Protein AF-A0A529WVM7-F1 (afdb_monomer_lite)

Radius of gyration: 19.73 Å; chains: 1; bounding box: 52×38×53 Å

pLDDT: mean 92.82, std 6.51, range [49.94, 98.19]

Foldseek 3Di:
DWEEEEEEALLDPQWFQDDPVRDIDGPDPVVVVVVVVVVVPYHYDYHHDLPDDDQTQEYEHDYQWQAAQVSSLVSQVVHPYYPCSVVNHNFCVPPPPQFDALPDPDQAKKKKAFSIPLQLVSLVSQQVSCVVVVHHRSCPPRDGDPDMDIDGGSVRDDPVSRVDPRMTIGDDDFDADPQDTKDWDWDDDVPDIDIDIDGDNDGDDPNDD

Structure (mmCIF, N/CA/C/O backbone):
data_AF-A0A529WVM7-F1
#
_entry.id   AF-A0A529WVM7-F1
#
loop_
_atom_site.group_PDB
_atom_site.id
_atom_site.type_symbol
_atom_site.label_atom_id
_atom_site.label_alt_id
_atom_site.label_comp_id
_atom_site.label_asym_id
_atom_site.label_entity_id
_atom_site.label_seq_id
_atom_site.pdbx_PDB_ins_code
_atom_site.Cartn_x
_atom_site.Cartn_y
_atom_site.Cartn_z
_atom_site.occupancy
_atom_site.B_iso_or_equiv
_atom_site.auth_seq_id
_atom_site.auth_comp_id
_atom_site.auth_asym_id
_atom_site.auth_atom_id
_atom_site.pdbx_PDB_model_num
ATOM 1 N N . MET A 1 1 ? -23.915 -15.107 15.220 1.00 90.94 1 MET A N 1
ATOM 2 C CA . MET A 1 1 ? -23.617 -13.795 14.607 1.00 90.94 1 MET A CA 1
ATOM 3 C C . MET A 1 1 ? -22.312 -13.293 15.177 1.00 90.94 1 MET A C 1
ATOM 5 O O . MET A 1 1 ? -22.132 -13.418 16.378 1.00 90.94 1 MET A O 1
ATOM 9 N N . ALA A 1 2 ? -21.409 -12.801 14.332 1.00 94.88 2 ALA A N 1
ATOM 10 C CA . ALA A 1 2 ? -20.078 -12.363 14.762 1.00 94.88 2 ALA A CA 1
ATOM 11 C C . ALA A 1 2 ? -20.006 -10.837 14.899 1.00 94.88 2 ALA A C 1
ATOM 13 O O . ALA A 1 2 ? -20.643 -10.117 14.123 1.00 94.88 2 ALA A O 1
ATOM 14 N N . ARG A 1 3 ? -19.200 -10.372 15.852 1.00 98.00 3 ARG A N 1
ATOM 15 C CA . ARG A 1 3 ? -18.783 -8.981 16.038 1.00 98.00 3 ARG A CA 1
ATOM 16 C C . ARG A 1 3 ? -17.454 -8.766 15.330 1.00 98.00 3 ARG A C 1
ATOM 18 O O . ARG A 1 3 ? -16.473 -9.438 15.643 1.00 98.00 3 ARG A O 1
ATOM 25 N N . ILE A 1 4 ? -17.428 -7.835 14.385 1.00 97.94 4 ILE A N 1
ATOM 26 C CA . ILE A 1 4 ? -16.284 -7.576 13.514 1.00 97.94 4 ILE A CA 1
ATOM 27 C C . ILE A 1 4 ? -15.740 -6.176 13.802 1.00 97.94 4 ILE A C 1
ATOM 29 O O . ILE A 1 4 ? -16.459 -5.184 13.666 1.00 97.94 4 ILE A O 1
ATOM 33 N N . ALA A 1 5 ? -14.466 -6.082 14.171 1.00 98.19 5 ALA A N 1
ATOM 34 C CA . ALA A 1 5 ? -13.736 -4.822 14.267 1.00 98.19 5 ALA A CA 1
ATOM 35 C C . ALA A 1 5 ? -12.901 -4.602 12.999 1.00 98.19 5 ALA A C 1
ATOM 37 O O . ALA A 1 5 ? -12.184 -5.494 12.562 1.00 98.19 5 ALA A O 1
ATOM 38 N N . VAL A 1 6 ? -12.965 -3.413 12.406 1.00 97.88 6 VAL A N 1
ATOM 39 C CA . VAL A 1 6 ? -12.124 -3.027 11.263 1.00 97.88 6 VAL A CA 1
ATOM 40 C C . VAL A 1 6 ? -11.172 -1.949 11.741 1.00 97.88 6 VAL A C 1
ATOM 42 O O . VAL A 1 6 ? -11.607 -0.843 12.052 1.00 97.88 6 VAL A O 1
ATOM 45 N N . ILE A 1 7 ? -9.895 -2.294 11.841 1.00 98.19 7 ILE A N 1
ATOM 46 C CA . ILE A 1 7 ? -8.855 -1.438 12.405 1.00 98.19 7 ILE A CA 1
ATOM 47 C C . ILE A 1 7 ? -8.273 -0.593 11.277 1.00 98.19 7 ILE A C 1
ATOM 49 O O . ILE A 1 7 ? -7.753 -1.150 10.312 1.00 98.19 7 ILE A O 1
ATOM 53 N N . THR A 1 8 ? -8.335 0.729 11.404 1.00 97.69 8 THR A N 1
ATOM 54 C CA . THR A 1 8 ? -7.803 1.685 10.420 1.00 97.69 8 THR A CA 1
ATOM 55 C C . THR A 1 8 ? -6.833 2.641 11.098 1.00 97.69 8 THR A C 1
ATOM 57 O O . THR A 1 8 ? -6.919 2.840 12.314 1.00 97.69 8 THR A O 1
ATOM 60 N N . HIS A 1 9 ? -5.957 3.306 10.336 1.00 97.19 9 HIS A N 1
ATOM 61 C CA . HIS A 1 9 ? -5.176 4.402 10.906 1.00 97.19 9 HIS A CA 1
ATOM 62 C C . HIS A 1 9 ? -6.117 5.465 11.494 1.00 97.19 9 HIS A C 1
ATOM 64 O O . HIS A 1 9 ? -7.200 5.706 10.956 1.00 97.19 9 HIS A O 1
ATOM 70 N N . GLU A 1 10 ? -5.712 6.151 12.564 1.00 96.56 10 GLU A N 1
ATOM 71 C CA . GLU A 1 10 ? -6.508 7.247 13.151 1.00 96.56 10 GLU A CA 1
ATOM 72 C C . GLU A 1 10 ? -6.778 8.390 12.154 1.00 96.56 10 GLU A C 1
ATOM 74 O O . GLU A 1 10 ? -7.756 9.125 12.269 1.00 96.56 10 GLU A O 1
ATOM 79 N N . PHE A 1 11 ? -5.921 8.500 11.138 1.00 95.81 11 PHE A N 1
ATOM 80 C CA . PHE A 1 11 ? -6.016 9.478 10.055 1.00 95.81 11 PHE A CA 1
ATOM 81 C C . PHE A 1 11 ? -6.469 8.876 8.727 1.00 95.81 11 PHE A C 1
ATOM 83 O O . PHE A 1 11 ? -6.487 9.592 7.722 1.00 95.81 11 PHE A O 1
ATOM 90 N N . ASP A 1 12 ? -6.844 7.598 8.693 1.00 92.44 12 ASP A N 1
ATOM 91 C CA . ASP A 1 12 ? -7.484 7.013 7.520 1.00 92.44 12 ASP A CA 1
ATOM 92 C C . ASP A 1 12 ? -8.905 7.547 7.356 1.00 92.44 12 ASP A C 1
ATOM 94 O O . ASP A 1 12 ? -9.569 7.978 8.296 1.00 92.44 12 ASP A O 1
ATOM 98 N N . VAL A 1 13 ? -9.386 7.519 6.115 1.00 91.00 13 VAL A N 1
ATOM 99 C CA . VAL A 1 13 ? -10.790 7.811 5.808 1.00 91.00 13 VAL A CA 1
ATOM 100 C C . VAL A 1 13 ? -11.339 6.604 5.072 1.00 91.00 13 VAL A C 1
ATOM 102 O O . VAL A 1 13 ? -11.388 6.587 3.843 1.00 91.00 13 VAL A O 1
ATOM 105 N N . PHE A 1 14 ? -11.703 5.584 5.850 1.00 93.06 14 PHE A N 1
ATOM 106 C CA . PHE A 1 14 ? -12.263 4.337 5.335 1.00 93.06 14 PHE A CA 1
ATOM 107 C C . PHE A 1 14 ? -13.619 4.554 4.662 1.00 93.06 14 PHE A C 1
ATOM 109 O O . PHE A 1 14 ? -13.904 3.985 3.617 1.00 93.06 14 PHE A O 1
ATOM 116 N N . GLU A 1 15 ? -14.447 5.424 5.228 1.00 92.38 15 GLU A N 1
ATOM 117 C CA . GLU A 1 15 ? -15.758 5.764 4.688 1.00 92.38 15 GLU A CA 1
ATOM 118 C C . GLU A 1 15 ? -16.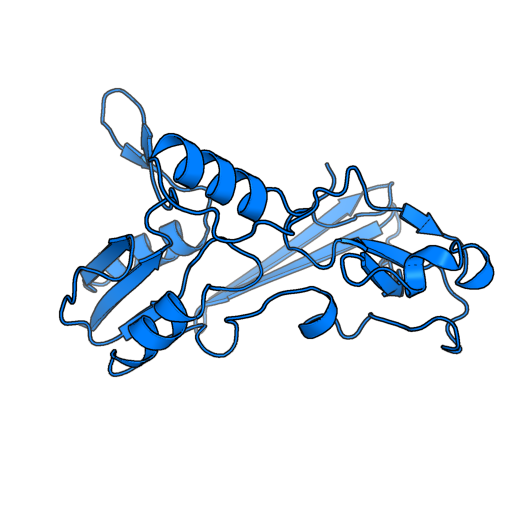025 7.258 4.821 1.00 92.38 15 GLU A C 1
ATOM 120 O O . GLU A 1 15 ? -15.478 7.941 5.692 1.00 92.38 15 GLU A O 1
ATOM 125 N N . ARG A 1 16 ? -16.883 7.774 3.949 1.00 88.69 16 ARG A N 1
ATOM 126 C CA . ARG A 1 16 ? -17.376 9.147 3.993 1.00 88.69 16 ARG A CA 1
ATOM 127 C C . ARG A 1 16 ? -18.896 9.129 4.008 1.00 88.69 16 ARG A C 1
ATOM 129 O O . ARG A 1 16 ? -19.530 8.119 3.728 1.00 88.69 16 ARG A O 1
ATOM 136 N N . ARG A 1 17 ? -19.486 10.261 4.383 1.00 85.56 17 ARG A N 1
ATOM 137 C CA . ARG A 1 17 ? -20.917 10.514 4.210 1.00 85.56 17 ARG A CA 1
ATOM 138 C C . ARG A 1 17 ? -21.073 11.558 3.117 1.00 85.56 17 ARG A C 1
ATOM 140 O O . ARG A 1 17 ? -20.450 12.616 3.204 1.00 85.56 17 ARG A O 1
ATOM 147 N N . ARG A 1 18 ? -21.879 11.267 2.096 1.00 77.38 18 ARG A N 1
ATOM 148 C CA . ARG A 1 18 ? -22.113 12.166 0.959 1.00 77.38 18 ARG A CA 1
ATOM 149 C C . ARG A 1 18 ? -23.595 12.433 0.718 1.00 77.38 18 ARG A C 1
ATOM 151 O O . ARG A 1 18 ? -24.461 11.600 0.992 1.00 77.38 18 ARG A O 1
ATOM 158 N N . GLY A 1 19 ? -23.853 13.600 0.131 1.00 75.75 19 GLY A N 1
ATOM 159 C CA . GLY A 1 19 ? -25.175 14.038 -0.308 1.00 75.75 19 GLY A CA 1
ATOM 160 C C . GLY A 1 19 ? -26.103 14.481 0.832 1.00 75.75 19 GLY A C 1
ATOM 161 O O . GLY A 1 19 ? -25.766 14.331 2.007 1.00 75.75 19 GLY A O 1
ATOM 162 N N . PRO A 1 20 ? -27.294 15.005 0.490 1.00 74.56 20 PRO A N 1
ATOM 163 C CA . PRO A 1 20 ? -28.256 15.532 1.463 1.00 74.56 20 PRO A CA 1
ATOM 164 C C . PRO A 1 20 ? -28.785 14.461 2.430 1.00 74.56 20 PRO A C 1
ATOM 166 O O . PRO A 1 20 ? -29.174 14.778 3.546 1.00 74.56 20 PRO A O 1
ATOM 169 N N . LEU A 1 21 ? -28.747 13.186 2.028 1.00 84.56 21 LEU A N 1
ATOM 170 C CA . LEU A 1 21 ? -29.142 12.044 2.860 1.00 84.56 21 LEU A CA 1
ATOM 171 C C . LEU A 1 21 ? -27.983 11.442 3.673 1.00 84.56 21 LEU A C 1
ATOM 173 O O . LEU A 1 21 ? -28.177 10.418 4.322 1.00 84.56 21 LEU A O 1
ATOM 177 N N . LEU A 1 22 ? -26.777 12.026 3.611 1.00 81.75 22 LEU A N 1
ATOM 178 C CA . LEU A 1 22 ? -25.583 11.556 4.327 1.00 81.75 22 LEU A CA 1
ATOM 179 C C . LEU A 1 22 ? -25.309 10.051 4.140 1.00 81.75 22 LEU A C 1
ATOM 181 O O . LEU A 1 22 ? -24.891 9.361 5.077 1.00 81.75 22 LEU A O 1
ATOM 185 N N . ARG A 1 23 ? -25.536 9.537 2.923 1.00 84.56 23 ARG A N 1
ATOM 186 C CA . ARG A 1 23 ? -25.300 8.124 2.601 1.00 84.56 23 ARG A CA 1
ATOM 187 C C . ARG A 1 23 ? -23.819 7.808 2.770 1.00 84.56 23 ARG A C 1
ATOM 189 O O . ARG A 1 23 ? -22.970 8.599 2.358 1.00 84.56 23 ARG A O 1
ATOM 196 N N . ARG A 1 24 ? -23.528 6.664 3.392 1.00 87.38 24 ARG A N 1
ATOM 197 C CA . ARG A 1 24 ? -22.157 6.178 3.565 1.00 87.38 24 ARG A CA 1
ATOM 198 C C . ARG A 1 24 ? -21.641 5.647 2.235 1.00 87.38 24 ARG A C 1
ATOM 200 O O . ARG A 1 24 ? -22.336 4.873 1.584 1.00 87.38 24 ARG A O 1
ATOM 207 N N . ASP A 1 25 ? -20.445 6.072 1.859 1.00 89.25 25 ASP A N 1
ATOM 208 C CA . ASP A 1 25 ? -19.720 5.574 0.700 1.00 89.25 25 ASP A CA 1
ATOM 209 C C . ASP A 1 25 ? -18.248 5.336 1.043 1.00 89.25 25 ASP A C 1
ATOM 211 O O . ASP A 1 25 ? -17.692 5.895 1.993 1.00 89.25 25 ASP A O 1
ATOM 215 N N . SER A 1 26 ? -17.608 4.473 0.268 1.00 91.88 26 SER A N 1
ATOM 216 C CA . SER A 1 26 ? -16.208 4.125 0.445 1.00 91.88 26 SER A CA 1
ATOM 217 C C . SER A 1 26 ? -15.615 3.686 -0.891 1.00 91.88 26 SER A C 1
ATOM 219 O O . SER A 1 26 ? -16.294 3.000 -1.651 1.00 91.88 26 SER A O 1
ATOM 221 N N . PRO A 1 27 ? -14.359 4.055 -1.198 1.00 87.31 27 PRO A N 1
ATOM 222 C CA . PRO A 1 27 ? -13.664 3.527 -2.366 1.00 87.31 27 PRO A CA 1
ATOM 223 C C . PRO A 1 27 ? -13.119 2.108 -2.133 1.00 87.31 27 PRO A C 1
ATOM 225 O O . PRO A 1 27 ? -12.607 1.493 -3.067 1.00 87.31 27 PRO A O 1
ATOM 228 N N . TYR A 1 28 ? -13.163 1.596 -0.898 1.00 90.19 28 TYR A N 1
ATOM 229 C CA . TYR A 1 28 ? -12.639 0.277 -0.573 1.00 90.19 28 TYR A CA 1
ATOM 230 C C . TYR A 1 28 ? -13.722 -0.765 -0.794 1.00 90.19 28 TYR A C 1
ATOM 232 O O . TYR A 1 28 ? -14.757 -0.749 -0.141 1.00 90.19 28 TYR A O 1
ATOM 240 N N . MET A 1 29 ? -13.424 -1.754 -1.627 1.00 88.94 29 MET A N 1
ATOM 241 C CA . MET A 1 29 ? -14.267 -2.936 -1.812 1.00 88.94 29 MET A CA 1
ATOM 242 C C . MET A 1 29 ? -14.615 -3.648 -0.493 1.00 88.94 29 MET A C 1
ATOM 244 O O . MET A 1 29 ? -15.677 -4.254 -0.371 1.00 88.94 29 MET A O 1
ATOM 248 N N . LEU A 1 30 ? -13.742 -3.544 0.519 1.00 91.81 30 LEU A N 1
ATOM 249 C CA . LEU A 1 30 ? -14.021 -4.041 1.865 1.00 91.81 30 LEU A CA 1
ATOM 250 C C . LEU A 1 30 ? -15.320 -3.449 2.437 1.00 91.81 30 LEU A C 1
ATOM 252 O O . LEU A 1 30 ? -16.046 -4.160 3.118 1.00 91.81 30 LEU A O 1
ATOM 256 N N . PHE A 1 31 ? -15.650 -2.189 2.149 1.00 94.12 31 PHE A N 1
ATOM 257 C CA . PHE A 1 31 ? -16.895 -1.571 2.605 1.00 94.12 31 PHE A CA 1
ATOM 258 C C . PHE A 1 31 ? -18.131 -2.316 2.096 1.00 94.12 31 PHE A C 1
ATOM 260 O O . PHE A 1 31 ? -18.984 -2.678 2.902 1.00 94.12 31 PHE A O 1
ATOM 267 N N . ASP A 1 32 ? -18.199 -2.621 0.798 1.00 90.19 32 ASP A N 1
ATOM 268 C CA . ASP A 1 32 ? -19.341 -3.337 0.216 1.00 90.19 32 ASP A CA 1
ATOM 269 C C . ASP A 1 32 ? -19.480 -4.753 0.798 1.00 90.19 32 ASP A C 1
ATOM 271 O O . ASP A 1 32 ? -20.590 -5.211 1.081 1.00 90.19 32 ASP A O 1
ATOM 275 N N . LEU A 1 33 ? -18.350 -5.426 1.053 1.00 90.19 33 LEU A N 1
ATOM 276 C CA . LEU A 1 33 ? -18.329 -6.720 1.742 1.00 90.19 33 LEU A CA 1
ATOM 277 C C . LEU A 1 33 ? -18.857 -6.604 3.180 1.00 90.19 33 LEU A C 1
ATOM 279 O O . LEU A 1 33 ? -19.648 -7.439 3.615 1.00 90.19 33 LEU A O 1
ATOM 283 N N . LEU A 1 34 ? -18.461 -5.566 3.920 1.00 93.19 34 LEU A N 1
ATOM 284 C CA . LEU A 1 34 ? -18.938 -5.333 5.285 1.00 93.19 34 LEU A CA 1
ATOM 285 C C . LEU A 1 34 ? -20.433 -4.995 5.324 1.00 93.19 34 LEU A C 1
ATOM 287 O O . LEU A 1 34 ? -21.121 -5.445 6.238 1.00 93.19 34 LEU A O 1
ATOM 291 N N . GLU A 1 35 ? -20.953 -4.240 4.353 1.00 92.75 35 GLU A N 1
ATOM 292 C CA . GLU A 1 35 ? -22.394 -3.973 4.234 1.00 92.75 35 GLU A CA 1
ATOM 293 C C . GLU A 1 35 ? -23.183 -5.261 3.969 1.00 92.75 35 GLU A C 1
ATOM 295 O O . GLU A 1 35 ? -24.250 -5.471 4.549 1.00 92.75 35 GLU A O 1
ATOM 300 N N . GLU A 1 36 ? -22.642 -6.174 3.163 1.00 91.19 36 GLU A N 1
ATOM 301 C CA . GLU A 1 36 ? -23.242 -7.493 2.966 1.00 91.19 36 GLU A CA 1
ATOM 302 C C . GLU A 1 36 ? -23.192 -8.361 4.234 1.00 91.19 36 GLU A C 1
ATOM 304 O O . GLU A 1 36 ? -24.186 -8.994 4.591 1.00 91.19 36 GLU A O 1
ATOM 309 N N . LEU A 1 37 ? -22.085 -8.346 4.980 1.00 91.94 37 LEU A N 1
ATOM 310 C CA . LEU A 1 37 ? -22.001 -9.041 6.270 1.00 91.94 37 LEU A CA 1
ATOM 311 C C . LEU A 1 37 ? -23.004 -8.472 7.288 1.00 91.94 37 LEU A C 1
ATOM 313 O O . LEU A 1 37 ? -23.654 -9.239 8.001 1.00 91.94 37 LEU A O 1
ATOM 317 N N . LYS A 1 38 ? -23.204 -7.149 7.316 1.00 94.75 38 LYS A N 1
ATOM 318 C CA . LYS A 1 38 ? -24.255 -6.520 8.133 1.00 94.75 38 LYS A CA 1
ATOM 319 C C . LYS A 1 38 ? -25.648 -6.997 7.733 1.00 94.75 38 LYS A C 1
ATOM 321 O O . LYS A 1 38 ? -26.432 -7.356 8.608 1.00 94.75 38 LYS A O 1
ATOM 326 N N . ARG A 1 39 ? -25.952 -7.063 6.428 1.00 94.31 39 ARG A N 1
ATOM 327 C CA . ARG A 1 39 ? -27.233 -7.594 5.919 1.00 94.31 39 ARG A CA 1
ATOM 328 C C . ARG A 1 39 ? -27.492 -9.039 6.349 1.00 94.31 39 ARG A C 1
ATOM 330 O O . ARG A 1 39 ? -28.642 -9.412 6.549 1.00 94.31 39 ARG A O 1
ATOM 337 N N . ARG A 1 40 ? -26.434 -9.827 6.552 1.00 93.12 40 ARG A N 1
ATOM 338 C CA . ARG A 1 40 ? -26.500 -11.207 7.062 1.00 93.12 40 ARG A CA 1
ATOM 339 C C . ARG A 1 40 ? -26.575 -11.315 8.590 1.00 93.12 40 ARG A C 1
ATOM 341 O O . ARG A 1 40 ? -26.604 -12.426 9.107 1.00 93.12 40 ARG A O 1
ATOM 348 N N . GLY A 1 41 ? -26.623 -10.194 9.313 1.00 96.25 41 GLY A N 1
ATOM 349 C CA . GLY A 1 41 ? -26.808 -10.146 10.768 1.00 96.25 41 GLY A CA 1
ATOM 350 C C . GLY A 1 41 ? -25.521 -10.030 11.592 1.00 96.25 41 GLY A C 1
ATOM 351 O O . GLY A 1 41 ? -25.584 -10.072 12.821 1.00 96.25 41 GLY A O 1
ATOM 352 N N . HIS A 1 42 ? -24.355 -9.871 10.959 1.00 96.50 42 HIS A N 1
ATOM 353 C CA . HIS A 1 42 ? -23.109 -9.577 11.673 1.00 96.50 42 HIS A CA 1
ATOM 354 C C . HIS A 1 42 ? -23.068 -8.107 12.113 1.00 96.50 42 HIS A C 1
ATOM 356 O O . HIS A 1 42 ? -23.608 -7.229 11.441 1.00 96.50 42 HIS A O 1
ATOM 362 N N . SER A 1 43 ? -22.388 -7.810 13.220 1.00 97.44 43 SER A N 1
ATOM 363 C CA . SER A 1 43 ? -22.128 -6.424 13.619 1.00 97.44 43 SER A CA 1
ATOM 364 C C . SER A 1 43 ? -20.724 -6.013 13.190 1.00 97.44 43 SER A C 1
ATOM 366 O O . SER A 1 43 ? -19.776 -6.785 13.296 1.00 97.44 43 SER A O 1
ATOM 368 N N . VAL A 1 44 ? -20.586 -4.791 12.677 1.00 96.62 44 VAL A N 1
ATOM 369 C CA . VAL A 1 44 ? -19.308 -4.251 12.197 1.00 96.62 44 VAL A CA 1
ATOM 370 C C . VAL A 1 44 ? -19.059 -2.907 12.860 1.00 96.62 44 VAL A C 1
ATOM 372 O O . VAL A 1 44 ? -19.918 -2.021 12.817 1.00 96.62 44 VAL A O 1
ATOM 375 N N . ARG A 1 45 ? -17.860 -2.732 13.413 1.00 96.38 45 ARG A N 1
ATOM 376 C CA . ARG A 1 45 ? -17.386 -1.477 13.990 1.00 96.38 45 ARG A CA 1
ATOM 377 C C . ARG A 1 45 ? -16.073 -1.064 13.340 1.00 96.38 45 ARG A C 1
ATOM 379 O O . ARG A 1 45 ? -15.103 -1.812 13.382 1.00 96.38 45 ARG A O 1
ATOM 386 N N . ILE A 1 46 ? -16.038 0.144 12.784 1.00 96.62 46 ILE A N 1
ATOM 387 C CA . ILE A 1 46 ? -14.785 0.769 12.352 1.00 96.62 46 ILE A CA 1
ATOM 388 C C . ILE A 1 46 ? -14.083 1.329 13.591 1.00 96.62 46 ILE A C 1
ATOM 390 O O . ILE A 1 46 ? -14.705 2.023 14.401 1.00 96.62 46 ILE A O 1
ATOM 394 N N . VAL A 1 47 ? -12.809 0.995 13.751 1.00 97.38 47 VAL A N 1
ATOM 395 C CA . VAL A 1 47 ? -11.959 1.378 14.876 1.00 97.38 47 VAL A CA 1
ATOM 396 C C . VAL A 1 47 ? -10.786 2.177 14.321 1.00 97.38 47 VAL A C 1
ATOM 398 O O . VAL A 1 47 ? -9.837 1.612 13.786 1.00 97.38 47 VAL A O 1
ATOM 401 N N . ALA A 1 48 ? -10.888 3.502 14.413 1.00 96.38 48 ALA A N 1
ATOM 402 C CA . ALA A 1 48 ? -9.825 4.407 13.999 1.00 96.38 48 ALA A CA 1
ATOM 403 C C . ALA A 1 48 ? -8.800 4.560 15.130 1.00 96.38 48 ALA A C 1
ATOM 405 O O . ALA A 1 48 ? -9.158 4.964 16.240 1.00 96.38 48 ALA A O 1
ATOM 406 N N . GLY A 1 49 ? -7.533 4.254 14.848 1.00 96.81 49 GLY A N 1
ATOM 407 C CA . GLY A 1 49 ? -6.478 4.250 15.861 1.00 96.81 49 GLY A CA 1
ATOM 408 C C . GLY A 1 49 ? -6.521 3.016 16.769 1.00 96.81 49 GLY A C 1
ATOM 409 O O . GLY A 1 49 ? -7.215 2.037 16.499 1.00 96.81 49 GLY A O 1
ATOM 410 N N . THR A 1 50 ? -5.774 3.075 17.870 1.00 97.00 50 THR A N 1
ATOM 411 C CA . THR A 1 50 ? -5.560 1.943 18.798 1.00 97.00 50 THR A CA 1
ATOM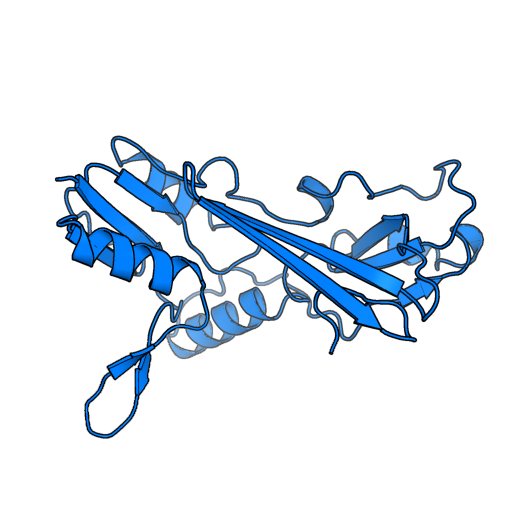 412 C C . THR A 1 50 ? -6.060 2.216 20.224 1.00 97.00 50 THR A C 1
ATOM 414 O O . THR A 1 50 ? -5.848 1.416 21.136 1.00 97.00 50 THR A O 1
ATOM 417 N N . SER A 1 51 ? -6.723 3.357 20.444 1.00 95.75 51 SER A N 1
ATOM 418 C CA . SER A 1 51 ? -7.164 3.802 21.774 1.00 95.75 51 SER A CA 1
ATOM 419 C C . SER A 1 51 ? -8.420 3.078 22.262 1.00 95.75 51 SER A C 1
ATOM 421 O O . SER A 1 51 ? -8.500 2.680 23.424 1.00 95.75 51 SER A O 1
ATOM 423 N N . ALA A 1 52 ? -9.405 2.885 21.385 1.00 94.81 52 ALA A N 1
ATOM 424 C CA . ALA A 1 52 ? -10.599 2.110 21.701 1.00 94.81 52 ALA A CA 1
ATOM 425 C C . ALA A 1 52 ? -10.254 0.617 21.780 1.00 94.81 52 ALA A C 1
ATOM 427 O O . ALA A 1 52 ? -9.377 0.158 21.067 1.00 94.81 52 ALA A O 1
ATOM 428 N N . ARG A 1 53 ? -10.954 -0.168 22.604 1.00 91.12 53 ARG A N 1
ATOM 429 C CA . ARG A 1 53 ? -10.800 -1.637 22.675 1.00 91.12 53 ARG A CA 1
ATOM 430 C C . ARG A 1 53 ? -12.170 -2.314 22.706 1.00 91.12 53 ARG A C 1
ATOM 432 O O . ARG A 1 53 ? -12.584 -2.800 23.755 1.00 91.12 53 ARG A O 1
ATOM 439 N N . PRO A 1 54 ? -12.947 -2.253 21.611 1.00 95.06 54 PRO A N 1
ATOM 440 C CA . PRO A 1 54 ? -14.234 -2.928 21.577 1.00 95.06 54 PRO A CA 1
ATOM 441 C C . PRO A 1 54 ? -14.026 -4.440 21.616 1.00 95.06 54 PRO A C 1
ATOM 443 O O . PRO A 1 54 ? -13.139 -4.957 20.938 1.00 95.06 54 PRO A O 1
ATOM 446 N N . GLU A 1 55 ? -14.888 -5.150 22.337 1.00 95.56 55 GLU A N 1
ATOM 447 C CA . GLU A 1 55 ? -14.968 -6.596 22.182 1.00 95.56 55 GLU A CA 1
ATOM 448 C C . GLU A 1 55 ? -15.426 -6.939 20.759 1.00 95.56 55 GLU A C 1
ATOM 450 O O . GLU A 1 55 ? -16.467 -6.466 20.289 1.00 95.56 55 GLU A O 1
ATOM 455 N N . ALA A 1 56 ? -14.648 -7.773 20.077 1.00 97.69 56 ALA A N 1
ATOM 456 C CA . ALA A 1 56 ? -14.986 -8.325 18.778 1.00 97.69 56 ALA A CA 1
ATOM 457 C C . ALA A 1 56 ? -14.491 -9.768 18.696 1.00 97.69 56 ALA A C 1
ATOM 459 O O . ALA A 1 56 ? -13.465 -10.112 19.282 1.00 97.69 56 ALA A O 1
ATOM 460 N N . ASP A 1 57 ? -15.219 -10.595 17.956 1.00 97.69 57 ASP A N 1
ATOM 461 C CA . ASP A 1 57 ? -14.860 -11.998 17.746 1.00 97.69 57 ASP A CA 1
ATOM 462 C C . ASP A 1 57 ? -13.802 -12.109 16.634 1.00 97.69 57 ASP A C 1
ATOM 464 O O . ASP A 1 57 ? -12.968 -13.010 16.642 1.00 97.69 57 ASP A O 1
ATOM 468 N N . ILE A 1 58 ? -13.832 -11.162 15.686 1.00 96.69 58 ILE A N 1
ATOM 469 C CA . ILE A 1 58 ? -12.918 -11.060 14.547 1.00 96.69 58 ILE A CA 1
ATOM 470 C C . ILE A 1 58 ? -12.482 -9.602 14.383 1.00 96.69 58 ILE A C 1
ATOM 472 O O . ILE A 1 58 ? -13.314 -8.695 14.363 1.00 96.69 58 ILE A O 1
ATOM 476 N N . ALA A 1 59 ? -11.188 -9.377 14.191 1.00 97.81 59 ALA A N 1
ATOM 477 C CA . ALA A 1 59 ? -10.644 -8.128 13.683 1.00 97.81 59 ALA A CA 1
ATOM 478 C C . ALA A 1 59 ? -10.217 -8.258 12.215 1.00 97.81 59 ALA A C 1
ATOM 480 O O . ALA A 1 59 ? -9.880 -9.338 11.730 1.00 97.81 59 ALA A O 1
ATOM 481 N N . ILE A 1 60 ? -10.209 -7.136 11.506 1.00 97.38 60 ILE A N 1
ATOM 482 C CA . ILE A 1 60 ? -9.627 -6.985 10.175 1.00 97.38 60 ILE A CA 1
ATOM 483 C C . ILE A 1 60 ? -8.629 -5.835 10.260 1.00 97.38 60 ILE A C 1
ATOM 485 O O . ILE A 1 60 ? -9.032 -4.690 10.480 1.00 97.38 60 ILE A O 1
ATOM 489 N N . LEU A 1 61 ? -7.340 -6.128 10.082 1.00 97.94 61 LEU A N 1
ATOM 490 C CA . LEU A 1 61 ? -6.320 -5.090 9.960 1.00 97.94 61 LEU A CA 1
ATOM 491 C C . LEU A 1 61 ? -6.437 -4.443 8.571 1.00 97.94 61 LEU A C 1
ATOM 493 O O . LEU A 1 61 ? -6.191 -5.088 7.549 1.00 97.94 61 LEU A O 1
ATOM 497 N N . HIS A 1 62 ? -6.853 -3.179 8.535 1.00 96.88 62 HIS A N 1
ATOM 498 C CA . HIS A 1 62 ? -7.084 -2.409 7.315 1.00 96.88 62 HIS A CA 1
ATOM 499 C C . HIS A 1 62 ? -6.553 -0.976 7.464 1.00 96.88 62 HIS A C 1
ATOM 501 O O . HIS A 1 62 ? -7.287 0.008 7.382 1.00 96.88 62 HIS A O 1
ATOM 507 N N . VAL A 1 63 ? -5.251 -0.875 7.708 1.00 96.56 63 VAL A N 1
ATOM 508 C CA . VAL A 1 63 ? -4.513 0.389 7.630 1.00 96.56 63 VAL A CA 1
ATOM 509 C C . VAL A 1 63 ? -4.194 0.653 6.159 1.00 96.56 63 VAL A C 1
ATOM 511 O O . VAL A 1 63 ? -3.573 -0.194 5.517 1.00 96.56 63 VAL A O 1
ATOM 514 N N . ASP A 1 64 ? -4.612 1.799 5.614 1.00 94.69 64 ASP A N 1
ATOM 515 C CA . ASP A 1 64 ? -4.349 2.172 4.213 1.00 94.69 64 ASP A CA 1
ATOM 516 C C . ASP A 1 64 ? -2.914 2.700 4.054 1.00 94.69 64 ASP A C 1
ATOM 518 O O . ASP A 1 64 ? -2.672 3.879 3.806 1.00 94.69 64 ASP A O 1
ATOM 522 N N . ALA A 1 65 ? -1.947 1.804 4.241 1.00 95.69 65 ALA A N 1
ATOM 523 C CA . ALA A 1 65 ? -0.522 2.033 4.049 1.00 95.69 65 ALA A CA 1
ATOM 524 C C . ALA A 1 65 ? 0.155 0.749 3.548 1.00 95.69 65 ALA A C 1
ATOM 526 O O . ALA A 1 65 ? -0.370 -0.354 3.693 1.00 95.69 65 ALA A O 1
ATOM 527 N N . THR A 1 66 ? 1.341 0.887 2.960 1.00 96.62 66 THR A N 1
ATOM 528 C CA . THR A 1 66 ? 2.145 -0.246 2.481 1.00 96.62 66 THR A CA 1
ATOM 529 C C . THR A 1 66 ? 2.598 -1.143 3.623 1.00 96.62 66 THR A C 1
ATOM 531 O O . THR A 1 66 ? 2.576 -2.364 3.501 1.00 96.62 66 THR A O 1
ATOM 534 N N . VAL A 1 67 ? 3.040 -0.531 4.719 1.00 96.88 67 VAL A N 1
ATOM 535 C CA . VAL A 1 67 ? 3.449 -1.224 5.936 1.00 96.88 67 VAL A CA 1
ATOM 536 C C . VAL A 1 67 ? 2.596 -0.668 7.062 1.00 96.88 67 VAL A C 1
ATOM 538 O O . VAL A 1 67 ? 2.609 0.536 7.314 1.00 96.88 67 VAL A O 1
ATOM 541 N N . ALA A 1 68 ? 1.826 -1.527 7.717 1.00 97.12 68 ALA A N 1
ATOM 542 C CA . ALA A 1 68 ? 1.065 -1.147 8.894 1.00 97.12 68 ALA A CA 1
ATOM 543 C C . ALA A 1 68 ? 2.044 -0.778 10.024 1.00 97.12 68 ALA A C 1
ATOM 545 O O . ALA A 1 68 ? 2.951 -1.571 10.307 1.00 97.12 68 ALA A O 1
ATOM 546 N N . PRO A 1 69 ? 1.887 0.385 10.686 1.00 96.75 69 PRO A N 1
ATOM 547 C CA . PRO A 1 69 ? 2.766 0.742 11.790 1.00 96.75 69 PRO A CA 1
ATOM 548 C C . PRO A 1 69 ? 2.691 -0.306 12.919 1.00 96.75 69 PRO A C 1
ATOM 550 O O . PRO A 1 69 ? 1.604 -0.854 13.163 1.00 96.75 69 PRO A O 1
ATOM 553 N N . PRO A 1 70 ? 3.813 -0.622 13.599 1.00 96.44 70 PRO A N 1
ATOM 554 C CA . PRO A 1 70 ? 3.882 -1.726 14.559 1.00 96.44 70 PRO A CA 1
ATOM 555 C C . PRO A 1 70 ? 2.810 -1.672 15.649 1.00 96.44 70 PRO A C 1
ATOM 557 O O . PRO A 1 70 ? 2.253 -2.703 16.018 1.00 96.44 70 PRO A O 1
ATOM 560 N N . GLU A 1 71 ? 2.454 -0.479 16.120 1.00 97.12 71 GLU A N 1
ATOM 561 C CA . GLU A 1 71 ? 1.428 -0.280 17.139 1.00 97.12 71 GLU A CA 1
ATOM 562 C C . GLU A 1 71 ? 0.038 -0.766 16.702 1.00 97.12 71 GLU A C 1
ATOM 564 O O . GLU A 1 71 ? -0.720 -1.258 17.537 1.00 97.12 71 GLU A O 1
ATOM 569 N N . TYR A 1 72 ? -0.292 -0.703 15.407 1.00 97.94 72 TYR A N 1
ATOM 570 C CA . TYR A 1 72 ? -1.547 -1.246 14.878 1.00 97.94 72 TYR A CA 1
ATOM 571 C C . TYR A 1 72 ? -1.496 -2.765 14.757 1.00 97.94 72 TYR A C 1
ATOM 573 O O . TYR A 1 72 ? -2.505 -3.426 14.999 1.00 97.94 72 TYR A O 1
ATOM 581 N N . VAL A 1 73 ? -0.332 -3.325 14.411 1.00 98.00 73 VAL A N 1
ATOM 582 C CA . VAL A 1 73 ? -0.132 -4.779 14.362 1.00 98.00 73 VAL A CA 1
ATOM 583 C C . VAL A 1 73 ? -0.271 -5.368 15.762 1.00 98.00 73 VAL A C 1
ATOM 585 O O . VAL A 1 73 ? -1.051 -6.299 15.950 1.00 98.00 73 VAL A O 1
ATOM 588 N N . GLU A 1 74 ? 0.408 -4.793 16.754 1.00 97.44 74 GLU A N 1
ATOM 589 C CA . GLU A 1 74 ? 0.326 -5.237 18.149 1.00 97.44 74 GLU A CA 1
ATOM 590 C C . GLU A 1 74 ? -1.076 -5.057 18.728 1.00 97.44 74 GLU A C 1
ATOM 592 O O . GLU A 1 74 ? -1.607 -5.960 19.372 1.00 97.44 74 GLU A O 1
ATOM 597 N N . TYR A 1 75 ? -1.737 -3.941 18.421 1.00 97.88 75 TYR A N 1
ATOM 598 C CA . TYR A 1 75 ? -3.138 -3.749 18.772 1.00 97.88 75 TYR A CA 1
ATOM 599 C C . TYR A 1 75 ? -4.040 -4.830 18.152 1.00 97.88 75 TYR A C 1
ATOM 601 O O . TYR A 1 75 ? -4.879 -5.414 18.839 1.00 97.88 75 TYR A O 1
ATOM 609 N N . ALA A 1 76 ? -3.829 -5.170 16.880 1.00 97.75 76 ALA A N 1
ATOM 610 C CA . ALA A 1 76 ? -4.593 -6.204 16.195 1.00 97.75 76 ALA A CA 1
ATOM 611 C C . ALA A 1 76 ? -4.380 -7.614 16.786 1.00 97.75 76 ALA A C 1
ATOM 613 O O . ALA A 1 76 ? -5.310 -8.421 16.758 1.00 97.75 76 ALA A O 1
ATOM 614 N N . ARG A 1 77 ? -3.208 -7.905 17.377 1.00 96.88 77 ARG A N 1
ATOM 615 C CA . ARG A 1 77 ? -2.927 -9.174 18.089 1.00 96.88 77 ARG A CA 1
ATOM 616 C C . ARG A 1 77 ? -3.753 -9.362 19.357 1.00 96.88 77 ARG A C 1
ATOM 618 O O . ARG A 1 77 ? -3.844 -10.481 19.848 1.00 96.88 77 ARG A O 1
ATOM 625 N N . THR A 1 78 ? -4.337 -8.294 19.897 1.00 96.75 78 THR A N 1
ATOM 626 C CA . THR A 1 78 ? -5.157 -8.381 21.115 1.00 96.75 78 THR A CA 1
ATOM 627 C C . THR A 1 78 ? -6.533 -9.001 20.871 1.00 96.75 78 THR A C 1
ATOM 629 O O . THR A 1 78 ? -7.201 -9.400 21.824 1.00 96.75 78 THR A O 1
ATOM 632 N N . TYR A 1 79 ? -6.961 -9.101 19.610 1.00 97.12 79 TYR A N 1
ATOM 633 C CA . TYR A 1 79 ? -8.224 -9.727 19.239 1.00 97.12 79 TYR A CA 1
ATOM 634 C C . TYR A 1 79 ? -8.096 -11.255 19.167 1.00 97.12 79 TYR A C 1
ATOM 636 O O . TYR A 1 79 ? -7.050 -11.748 18.745 1.00 97.12 79 TYR A O 1
ATOM 644 N N . PRO A 1 80 ? -9.166 -12.015 19.485 1.00 96.19 80 PRO A N 1
ATOM 645 C CA . PRO A 1 80 ? -9.150 -13.481 19.415 1.00 96.19 80 PRO A CA 1
ATOM 646 C C . PRO A 1 80 ? -8.730 -14.022 18.044 1.00 96.19 80 PRO A C 1
ATOM 648 O O . PRO A 1 80 ? -8.064 -15.050 17.946 1.00 96.19 80 PRO A O 1
ATOM 651 N N . PHE A 1 81 ? -9.116 -13.318 16.981 1.00 96.31 81 PHE A N 1
ATOM 652 C CA . PHE A 1 81 ? -8.743 -13.626 15.611 1.00 96.31 81 PHE A CA 1
ATOM 653 C C . PHE A 1 81 ? -8.615 -12.333 14.805 1.00 96.31 81 PHE A C 1
ATOM 655 O O . PHE A 1 81 ? -9.456 -11.443 14.931 1.00 96.31 81 PHE A O 1
ATOM 662 N N . CYS A 1 82 ? -7.590 -12.229 13.957 1.00 97.38 82 CYS A N 1
ATOM 663 C CA . CYS A 1 82 ? -7.378 -11.062 13.105 1.00 97.38 82 CYS A CA 1
ATOM 664 C C . CYS A 1 82 ? -7.018 -11.458 11.667 1.00 97.38 82 CYS A C 1
ATOM 666 O O . CYS A 1 82 ? -6.007 -12.120 11.421 1.00 97.38 82 CYS A O 1
ATOM 668 N N . LEU A 1 83 ? -7.826 -11.000 10.708 1.00 95.19 83 LEU A N 1
ATOM 669 C CA . LEU A 1 83 ? -7.532 -11.083 9.280 1.00 95.19 83 LEU A CA 1
ATOM 670 C C . LEU A 1 83 ? -6.467 -10.056 8.876 1.00 95.19 83 LEU A C 1
ATOM 672 O O . LEU A 1 83 ? -6.386 -8.963 9.433 1.00 95.19 83 LEU A O 1
ATOM 676 N N . ASN A 1 84 ? -5.682 -10.405 7.853 1.00 94.00 84 ASN A N 1
ATOM 677 C CA . ASN A 1 84 ? -4.611 -9.591 7.259 1.00 94.00 84 ASN A CA 1
ATOM 678 C C . ASN A 1 84 ? -3.421 -9.267 8.172 1.00 94.00 84 ASN A C 1
ATOM 680 O O . ASN A 1 84 ? -2.518 -8.550 7.752 1.00 94.00 84 ASN A O 1
ATOM 684 N N . ILE A 1 85 ? -3.336 -9.845 9.373 1.00 94.00 85 ILE A N 1
ATOM 685 C CA . ILE A 1 85 ? -2.186 -9.613 10.255 1.00 94.00 85 ILE A CA 1
ATOM 686 C C . ILE A 1 85 ? -0.862 -10.125 9.660 1.00 94.00 85 ILE A C 1
ATOM 688 O O . ILE A 1 85 ? 0.182 -9.503 9.830 1.00 94.00 85 ILE A O 1
ATOM 692 N N . GLY A 1 86 ? -0.904 -11.227 8.900 1.00 91.56 86 GLY A N 1
ATOM 693 C CA . GLY A 1 86 ? 0.249 -11.744 8.147 1.00 91.56 86 GLY A CA 1
ATOM 694 C C . GLY A 1 86 ? 0.594 -10.926 6.896 1.00 91.56 86 GLY A C 1
ATOM 695 O O . GLY A 1 86 ? 1.676 -11.090 6.337 1.00 91.56 86 GLY A O 1
ATOM 696 N N . ALA A 1 87 ? -0.304 -10.029 6.486 1.00 92.88 87 ALA A N 1
ATOM 697 C CA . ALA A 1 87 ? -0.152 -9.108 5.365 1.00 92.88 87 ALA A CA 1
ATOM 698 C C . ALA A 1 87 ? 0.076 -7.661 5.848 1.00 92.88 87 ALA A C 1
ATOM 700 O O . ALA A 1 87 ? -0.279 -6.714 5.157 1.00 92.88 87 ALA A O 1
ATOM 701 N N . ALA A 1 88 ? 0.668 -7.483 7.035 1.00 96.31 88 ALA A N 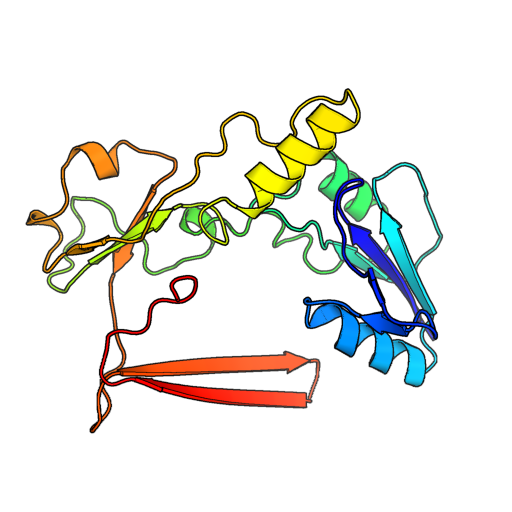1
ATOM 702 C CA . ALA A 1 88 ? 0.993 -6.164 7.585 1.00 96.31 88 ALA A CA 1
ATOM 703 C C . ALA A 1 88 ? 2.044 -5.393 6.761 1.00 96.31 88 ALA A C 1
ATOM 705 O O . ALA A 1 88 ? 2.190 -4.191 6.939 1.00 96.31 88 ALA A O 1
ATOM 706 N N . ASP A 1 89 ? 2.766 -6.067 5.866 1.00 96.69 89 ASP A N 1
ATOM 707 C CA . ASP A 1 89 ? 3.667 -5.461 4.888 1.00 96.69 89 ASP A CA 1
ATOM 708 C C . ASP A 1 89 ? 3.299 -5.993 3.498 1.00 96.69 89 ASP A C 1
ATOM 710 O O . ASP A 1 89 ? 3.454 -7.183 3.209 1.00 96.69 89 ASP A O 1
ATOM 714 N N . ILE A 1 90 ? 2.780 -5.096 2.659 1.00 95.75 90 ILE A N 1
ATOM 715 C CA . ILE A 1 90 ? 2.410 -5.346 1.262 1.00 95.75 90 ILE A CA 1
ATOM 716 C C . ILE A 1 90 ? 3.356 -4.643 0.281 1.00 95.75 90 ILE A C 1
ATOM 718 O O . ILE A 1 90 ? 2.992 -4.396 -0.872 1.00 95.75 90 ILE A O 1
ATOM 722 N N . SER A 1 91 ? 4.566 -4.285 0.723 1.00 96.56 91 SER A N 1
ATOM 723 C CA . SER A 1 91 ? 5.576 -3.705 -0.159 1.00 96.56 91 SER A CA 1
ATOM 724 C C . SER A 1 91 ? 5.877 -4.649 -1.315 1.00 96.56 91 SER A C 1
ATOM 726 O O . SER A 1 91 ? 5.963 -5.868 -1.143 1.00 96.56 91 SER A O 1
ATOM 728 N N . LYS A 1 92 ? 6.068 -4.095 -2.517 1.00 95.00 92 LYS A N 1
ATOM 729 C CA . LYS A 1 92 ? 6.327 -4.911 -3.714 1.00 95.00 92 LYS A CA 1
ATOM 730 C C . LYS A 1 92 ? 7.545 -5.806 -3.519 1.00 95.00 92 LYS A C 1
ATOM 732 O O . LYS A 1 92 ? 7.510 -6.962 -3.913 1.00 95.00 92 LYS A O 1
ATOM 737 N N . ARG A 1 93 ? 8.569 -5.313 -2.815 1.00 94.62 93 ARG A N 1
ATOM 738 C CA . ARG A 1 93 ? 9.763 -6.093 -2.460 1.00 94.62 93 ARG A CA 1
ATOM 739 C 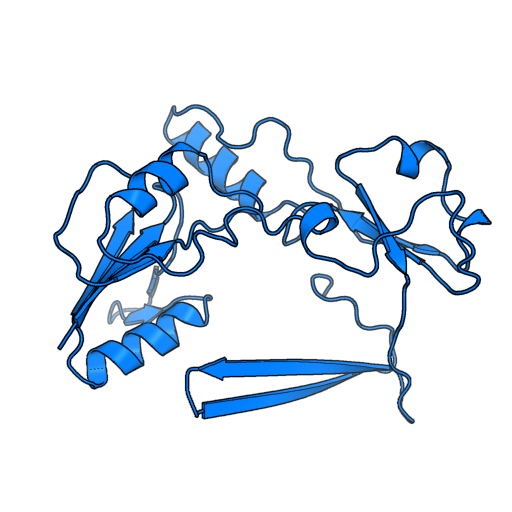C . ARG A 1 93 ? 9.435 -7.367 -1.678 1.00 94.62 93 ARG A C 1
ATOM 741 O O . ARG A 1 93 ? 10.135 -8.359 -1.838 1.00 94.62 93 ARG A O 1
ATOM 748 N N . ARG A 1 94 ? 8.408 -7.333 -0.827 1.00 95.06 94 ARG A N 1
ATOM 749 C CA . ARG A 1 94 ? 8.003 -8.471 -0.000 1.00 95.06 94 ARG A CA 1
ATOM 750 C C . ARG A 1 94 ? 7.043 -9.410 -0.719 1.00 95.06 94 ARG A C 1
ATOM 752 O O . ARG A 1 94 ? 7.162 -10.620 -0.561 1.00 95.06 94 ARG A O 1
ATOM 759 N N . VAL A 1 95 ? 6.072 -8.867 -1.454 1.00 94.25 95 VAL A N 1
ATOM 760 C CA . VAL A 1 95 ? 4.945 -9.666 -1.972 1.00 94.25 95 VAL A CA 1
ATOM 761 C C . VAL A 1 95 ? 5.087 -10.081 -3.433 1.00 94.25 95 VAL A C 1
ATOM 763 O O . VAL A 1 95 ? 4.420 -11.019 -3.864 1.00 94.25 95 VAL A O 1
ATOM 766 N N . SER A 1 96 ? 5.915 -9.394 -4.219 1.00 93.56 96 SER A N 1
ATOM 767 C CA . SER A 1 96 ? 6.024 -9.649 -5.654 1.00 93.56 96 SER A CA 1
ATOM 768 C C . SER A 1 96 ? 7.097 -10.693 -5.951 1.00 93.56 96 SER A C 1
ATOM 770 O O . SER A 1 96 ? 8.290 -10.445 -5.797 1.00 93.56 96 SER A O 1
ATOM 772 N N . GLY A 1 97 ? 6.676 -11.853 -6.462 1.00 95.00 97 GLY A N 1
ATOM 773 C CA . GLY A 1 97 ? 7.584 -12.887 -6.978 1.00 95.00 97 GLY A CA 1
ATOM 774 C C . GLY A 1 97 ? 8.255 -12.527 -8.312 1.00 95.00 97 GLY A C 1
ATOM 775 O O . GLY A 1 97 ? 9.031 -13.318 -8.846 1.00 95.00 97 GLY A O 1
ATOM 776 N N . ALA A 1 98 ? 7.943 -11.356 -8.876 1.00 96.31 98 ALA A N 1
ATOM 777 C CA . ALA A 1 98 ? 8.542 -10.860 -10.111 1.00 96.31 98 ALA A CA 1
ATOM 778 C C . ALA A 1 98 ? 9.777 -9.980 -9.868 1.00 96.31 98 ALA A C 1
ATOM 780 O O . ALA A 1 98 ? 10.433 -9.617 -10.843 1.00 96.31 98 ALA A O 1
ATOM 781 N N . VAL A 1 99 ? 10.086 -9.627 -8.614 1.00 97.38 99 VAL A N 1
ATOM 782 C CA . VAL A 1 99 ? 11.247 -8.795 -8.267 1.00 97.38 99 VAL A CA 1
ATOM 783 C C . VAL A 1 99 ? 12.542 -9.527 -8.609 1.00 97.38 99 VAL A C 1
ATOM 785 O O . VAL A 1 99 ? 12.699 -10.706 -8.298 1.00 97.38 99 VAL A O 1
ATOM 788 N N . ILE A 1 100 ? 13.464 -8.815 -9.252 1.00 97.50 100 ILE A N 1
ATOM 789 C CA . ILE A 1 100 ? 14.759 -9.329 -9.699 1.00 97.50 100 ILE A CA 1
ATOM 790 C C . ILE A 1 100 ? 15.878 -8.344 -9.364 1.00 97.50 100 ILE A C 1
ATOM 792 O O . ILE A 1 100 ? 15.655 -7.135 -9.279 1.00 97.50 100 ILE A O 1
ATOM 796 N N . ASP A 1 101 ? 17.081 -8.870 -9.159 1.00 95.62 101 ASP A N 1
ATOM 797 C CA . ASP A 1 101 ? 18.298 -8.076 -9.001 1.00 95.62 101 ASP A CA 1
ATOM 798 C C . ASP A 1 101 ? 18.992 -7.814 -10.353 1.00 95.62 101 ASP A C 1
ATOM 800 O O . ASP A 1 101 ? 18.523 -8.237 -11.413 1.00 95.62 101 ASP A O 1
ATOM 804 N N . LYS A 1 102 ? 20.106 -7.076 -10.302 1.00 95.06 102 LYS A N 1
ATOM 805 C CA . LYS A 1 102 ? 20.897 -6.674 -11.475 1.00 95.06 102 LYS A CA 1
ATOM 806 C C . LYS A 1 102 ? 21.599 -7.836 -12.190 1.00 95.06 102 LYS A C 1
ATOM 808 O O . LYS A 1 102 ? 21.921 -7.701 -13.365 1.00 95.06 102 LYS A O 1
ATOM 813 N N . ASP A 1 103 ? 21.838 -8.945 -11.494 1.00 95.12 103 ASP A N 1
ATOM 814 C CA . ASP A 1 103 ? 22.598 -10.095 -11.989 1.00 95.12 103 ASP A CA 1
ATOM 815 C C . ASP A 1 103 ? 21.654 -11.240 -12.427 1.00 95.12 103 ASP A C 1
ATOM 817 O O . ASP A 1 103 ? 22.092 -12.294 -12.894 1.00 95.12 103 ASP A O 1
ATOM 821 N N . HIS A 1 104 ? 20.335 -11.039 -12.315 1.00 96.62 104 HIS A N 1
ATOM 822 C CA . HIS A 1 104 ? 19.320 -12.014 -12.692 1.00 96.62 104 HIS A CA 1
ATOM 823 C C . HIS A 1 104 ? 19.326 -12.289 -14.209 1.00 96.62 104 HIS A C 1
ATOM 825 O O . HIS A 1 104 ? 19.282 -11.383 -15.035 1.00 96.62 104 HIS A O 1
ATOM 831 N N . GLY A 1 105 ? 19.244 -13.561 -14.615 1.00 96.38 105 GLY A N 1
ATOM 832 C CA . GLY A 1 105 ? 19.287 -13.984 -16.028 1.00 96.38 105 GLY A CA 1
ATOM 833 C C . GLY A 1 105 ? 18.041 -13.679 -16.882 1.00 96.38 105 GLY A C 1
ATOM 834 O O . GLY A 1 105 ? 17.802 -14.362 -17.878 1.00 96.38 105 GLY A O 1
ATOM 835 N N . TRP A 1 106 ? 17.201 -12.714 -16.493 1.00 96.94 106 TRP A N 1
ATOM 836 C CA . TRP A 1 106 ? 15.982 -12.375 -17.237 1.00 96.94 106 TRP A CA 1
ATOM 837 C C . TRP A 1 106 ? 16.333 -11.573 -18.493 1.00 96.94 106 TRP A C 1
ATOM 839 O O . TRP A 1 106 ? 17.057 -10.586 -18.418 1.00 96.94 106 TRP A O 1
ATOM 849 N N . ARG A 1 107 ? 15.811 -11.997 -19.650 1.00 95.62 107 ARG A N 1
ATOM 850 C CA . ARG A 1 107 ? 16.109 -11.382 -20.958 1.00 95.62 107 ARG A CA 1
ATOM 851 C C . ARG A 1 107 ? 14.964 -10.548 -21.538 1.00 95.62 107 ARG A C 1
ATOM 853 O O . ARG A 1 107 ? 15.118 -9.998 -22.620 1.00 95.62 107 ARG A O 1
ATOM 860 N N . GLY A 1 108 ? 13.815 -10.516 -20.866 1.00 95.31 108 GLY A N 1
ATOM 861 C CA . GLY A 1 108 ? 12.654 -9.749 -21.307 1.00 95.31 108 GLY A CA 1
ATOM 862 C C . GLY A 1 108 ? 12.649 -8.318 -20.762 1.00 95.31 108 GLY A C 1
ATOM 863 O O . GLY A 1 108 ? 13.555 -7.933 -20.014 1.00 95.31 108 GLY A O 1
ATOM 864 N N . PRO A 1 109 ? 11.588 -7.553 -21.065 1.00 96.50 109 PRO A N 1
ATOM 865 C CA . PRO A 1 109 ? 11.417 -6.222 -20.516 1.00 96.50 109 PRO A CA 1
ATOM 866 C C . PRO A 1 109 ? 11.247 -6.262 -18.997 1.00 96.50 109 PRO A C 1
ATOM 868 O O . PRO A 1 109 ? 10.838 -7.266 -18.401 1.00 96.50 109 PRO A O 1
ATOM 871 N N . VAL A 1 110 ? 11.569 -5.146 -18.362 1.00 97.88 110 VAL A N 1
ATOM 872 C CA . VAL A 1 110 ? 11.475 -4.960 -16.914 1.00 97.88 110 VAL A CA 1
ATOM 873 C C . VAL A 1 110 ? 10.745 -3.668 -16.607 1.00 97.88 110 VAL A C 1
ATOM 875 O O . VAL A 1 110 ? 10.708 -2.751 -17.423 1.00 97.88 110 VAL A O 1
ATOM 878 N N . ILE A 1 111 ? 10.156 -3.592 -15.422 1.00 97.00 111 ILE A N 1
ATOM 879 C CA . ILE A 1 111 ? 9.470 -2.400 -14.942 1.00 97.00 111 ILE A CA 1
ATOM 880 C C . ILE A 1 111 ? 10.046 -1.977 -13.596 1.00 97.00 111 ILE A C 1
ATOM 882 O O . ILE A 1 111 ? 10.150 -2.774 -12.663 1.00 97.00 111 ILE A O 1
ATOM 886 N N . VAL A 1 112 ? 10.416 -0.705 -13.497 1.00 97.31 112 VAL A N 1
ATOM 887 C CA . VAL A 1 112 ? 10.849 -0.077 -12.251 1.00 97.31 112 VAL A CA 1
ATOM 888 C C . VAL A 1 112 ? 9.629 0.511 -11.562 1.00 97.31 112 VAL A C 1
ATOM 890 O O . VAL A 1 112 ? 8.945 1.372 -12.122 1.00 97.31 112 VAL A O 1
ATOM 893 N N . LYS A 1 113 ? 9.365 0.054 -10.337 1.00 96.25 113 LYS A N 1
ATOM 894 C CA . LYS A 1 113 ? 8.234 0.498 -9.520 1.00 96.25 113 LYS A CA 1
ATOM 895 C C . LYS A 1 113 ? 8.689 1.011 -8.166 1.00 96.25 113 LYS A C 1
ATOM 897 O O . LYS A 1 113 ? 9.691 0.562 -7.625 1.00 96.25 113 LYS A O 1
ATOM 902 N N . SER A 1 114 ? 7.894 1.893 -7.567 1.00 95.75 114 SER A N 1
ATOM 903 C CA . SER A 1 114 ? 7.992 2.172 -6.131 1.00 95.75 114 SER A CA 1
ATOM 904 C C . SER A 1 114 ? 7.705 0.893 -5.353 1.00 95.75 114 SER A C 1
ATOM 906 O O . SER A 1 114 ? 6.724 0.202 -5.649 1.00 95.75 114 SER A O 1
ATOM 908 N N . SER A 1 115 ? 8.523 0.596 -4.344 1.00 96.06 115 SER A N 1
ATOM 909 C CA . SER A 1 115 ? 8.258 -0.496 -3.404 1.00 96.06 115 SER A CA 1
ATOM 910 C C . SER A 1 115 ? 6.959 -0.253 -2.622 1.00 96.06 115 SER A C 1
ATOM 912 O O . SER A 1 115 ? 6.284 -1.210 -2.239 1.00 96.06 115 SER A O 1
ATOM 914 N N . LEU A 1 116 ? 6.564 1.015 -2.450 1.00 95.88 116 LEU A N 1
ATOM 915 C CA . LEU A 1 116 ? 5.318 1.410 -1.799 1.00 95.88 116 LEU A CA 1
ATOM 916 C C . LEU A 1 116 ? 4.094 1.135 -2.680 1.00 95.88 116 LEU A C 1
ATOM 918 O O . LEU A 1 116 ? 4.134 1.209 -3.915 1.00 95.88 116 LEU A O 1
ATOM 922 N N . ASN A 1 117 ? 2.978 0.817 -2.037 1.00 91.50 117 ASN A N 1
ATOM 923 C CA . ASN A 1 117 ? 1.667 0.725 -2.650 1.00 91.50 117 ASN A CA 1
ATOM 924 C C . ASN A 1 117 ? 1.246 2.082 -3.239 1.00 91.50 117 ASN A C 1
ATOM 926 O O . ASN A 1 117 ? 1.565 3.139 -2.701 1.00 91.50 117 ASN A O 1
ATOM 930 N N . ASN A 1 118 ? 0.517 2.044 -4.357 1.00 90.31 118 ASN A N 1
ATOM 931 C CA . ASN A 1 118 ? -0.061 3.225 -5.006 1.00 90.31 118 ASN A CA 1
ATOM 932 C C . ASN A 1 118 ? 0.912 4.419 -5.123 1.00 90.31 118 ASN A C 1
ATOM 934 O O . ASN A 1 118 ? 0.590 5.534 -4.704 1.00 90.31 118 ASN A O 1
ATOM 938 N N . LEU A 1 119 ? 2.130 4.156 -5.609 1.00 92.88 119 LEU A N 1
ATOM 939 C CA . LEU A 1 119 ? 3.208 5.140 -5.799 1.00 92.88 119 LEU A CA 1
ATOM 940 C C . LEU A 1 119 ? 3.707 5.844 -4.516 1.00 92.88 119 LEU A C 1
ATOM 942 O O . LEU A 1 119 ? 4.539 6.738 -4.620 1.00 92.88 119 LEU A O 1
ATOM 946 N N . GLY A 1 120 ? 3.252 5.451 -3.320 1.00 94.44 120 GLY A N 1
ATOM 947 C CA . GLY A 1 120 ? 3.549 6.138 -2.052 1.00 94.44 120 GLY A CA 1
ATOM 948 C C . GLY A 1 120 ? 2.529 7.222 -1.665 1.00 94.44 120 GLY A C 1
ATOM 949 O O . GLY A 1 120 ? 2.715 7.964 -0.699 1.00 94.44 120 GLY A O 1
ATOM 950 N N . THR A 1 121 ? 1.441 7.364 -2.428 1.00 93.81 121 THR A N 1
ATOM 951 C CA . THR A 1 121 ? 0.425 8.414 -2.209 1.00 93.81 121 THR A CA 1
ATOM 952 C C . THR A 1 121 ? -0.326 8.267 -0.883 1.00 93.81 121 THR A C 1
ATOM 954 O O . THR A 1 121 ? -0.800 9.264 -0.323 1.00 93.81 121 THR A O 1
ATOM 957 N N . ARG A 1 122 ? -0.454 7.037 -0.372 1.00 93.69 122 ARG A N 1
ATOM 958 C CA . ARG A 1 122 ? -1.186 6.743 0.867 1.00 93.69 122 ARG A CA 1
ATOM 959 C C . ARG A 1 122 ? -0.393 7.184 2.087 1.00 93.69 122 ARG A C 1
ATOM 961 O O . ARG A 1 122 ? -0.908 7.943 2.906 1.00 93.69 122 ARG A O 1
ATOM 968 N N . GLU A 1 123 ? 0.894 6.865 2.105 1.00 96.88 123 GLU A N 1
ATOM 969 C CA . GLU A 1 123 ? 1.858 7.318 3.105 1.00 96.88 123 GLU A CA 1
ATOM 970 C C . GLU A 1 123 ? 1.922 8.850 3.148 1.00 96.88 123 GLU A C 1
ATOM 972 O O . GLU A 1 123 ? 1.791 9.452 4.212 1.00 96.88 123 GLU A O 1
ATOM 977 N N . GLN A 1 124 ? 2.012 9.499 1.981 1.00 96.06 124 GLN A N 1
ATOM 978 C CA . GLN A 1 124 ? 2.007 10.964 1.876 1.00 96.06 124 GLN A CA 1
ATOM 979 C C . GLN A 1 124 ? 0.709 11.589 2.407 1.00 96.06 124 GLN A C 1
ATOM 981 O O . GLN A 1 124 ? 0.725 12.625 3.082 1.00 96.06 124 GLN A O 1
ATOM 986 N N . THR A 1 125 ? -0.433 10.954 2.135 1.00 95.50 125 THR A N 1
ATOM 987 C CA . THR A 1 125 ? -1.731 11.406 2.651 1.00 95.50 125 THR A CA 1
ATOM 988 C C . THR A 1 125 ? -1.792 11.298 4.172 1.00 95.50 125 THR A C 1
ATOM 990 O O . THR A 1 125 ? -2.250 12.243 4.824 1.00 95.50 125 THR A O 1
ATOM 993 N N . LEU A 1 126 ? -1.311 10.189 4.739 1.00 96.19 126 LEU A N 1
ATOM 994 C CA . LEU A 1 126 ? -1.257 9.973 6.182 1.00 96.19 126 LEU A CA 1
ATOM 995 C C . LEU A 1 126 ? -0.313 10.966 6.864 1.00 96.19 126 LEU A C 1
ATOM 997 O O . LEU A 1 126 ? -0.761 11.678 7.760 1.00 96.19 126 LEU A O 1
ATOM 1001 N N . ASN A 1 127 ? 0.914 11.142 6.365 1.00 97.31 127 ASN A N 1
ATOM 1002 C CA . ASN A 1 127 ? 1.854 12.145 6.882 1.00 97.31 127 ASN A CA 1
ATOM 1003 C C . ASN A 1 127 ? 1.253 13.554 6.878 1.00 97.31 127 ASN A C 1
ATOM 1005 O O . ASN A 1 127 ? 1.314 14.271 7.877 1.00 97.31 127 ASN A O 1
ATOM 1009 N N . ARG A 1 128 ? 0.606 13.956 5.774 1.00 97.12 128 ARG A N 1
ATOM 1010 C CA . ARG A 1 128 ? -0.046 15.271 5.674 1.00 97.12 128 ARG A CA 1
ATOM 1011 C C . ARG A 1 128 ? -1.145 15.447 6.723 1.00 97.12 128 ARG A C 1
ATOM 1013 O O . ARG A 1 128 ? -1.304 16.551 7.246 1.00 97.12 128 ARG A O 1
ATOM 1020 N N . ARG A 1 129 ? -1.932 14.404 7.000 1.00 96.81 129 ARG A N 1
ATOM 1021 C CA . ARG A 1 129 ? -2.999 14.448 8.013 1.00 96.81 129 ARG A CA 1
ATOM 1022 C C . ARG A 1 129 ? -2.430 14.460 9.430 1.00 96.81 129 ARG A C 1
ATOM 1024 O O . ARG A 1 129 ? -2.861 15.308 10.206 1.00 96.81 129 ARG A O 1
ATOM 1031 N N . SER A 1 130 ? -1.417 13.643 9.720 1.00 96.12 130 SER A N 1
ATOM 1032 C CA . SER A 1 130 ? -0.704 13.665 11.003 1.00 96.12 130 SER A CA 1
ATOM 1033 C C . SER A 1 130 ? -0.115 15.041 11.294 1.00 96.12 130 SER A C 1
ATOM 1035 O O . SER A 1 130 ? -0.392 15.620 12.342 1.00 96.12 130 SER A O 1
ATOM 1037 N N . ARG A 1 131 ? 0.592 15.631 10.321 1.00 97.19 131 ARG A N 1
ATOM 1038 C CA . ARG A 1 131 ? 1.194 16.966 10.449 1.00 97.19 131 ARG A CA 1
ATOM 1039 C C . ARG A 1 131 ? 0.149 18.044 10.736 1.00 97.19 131 ARG A C 1
ATOM 1041 O O . ARG A 1 131 ? 0.351 18.885 11.604 1.00 97.19 131 ARG A O 1
ATOM 1048 N N . ARG A 1 132 ? -0.996 18.004 10.044 1.00 97.06 132 ARG A N 1
ATOM 1049 C CA . ARG A 1 132 ? -2.127 18.920 10.296 1.00 97.06 132 ARG A CA 1
ATOM 1050 C C . ARG A 1 132 ? -2.727 18.760 11.691 1.00 97.06 132 ARG A C 1
ATOM 1052 O O . ARG A 1 132 ? -3.226 19.735 12.235 1.00 97.06 132 ARG A O 1
ATOM 1059 N N . ALA A 1 133 ? -2.681 17.554 12.245 1.00 96.19 133 ALA A N 1
ATOM 1060 C CA . ALA A 1 133 ? -3.133 17.253 13.596 1.00 96.19 133 ALA A CA 1
ATOM 1061 C C . ALA A 1 133 ? -2.050 17.493 14.670 1.00 96.19 133 ALA A C 1
ATOM 1063 O O . ALA A 1 133 ? -2.273 17.160 15.833 1.00 96.19 133 ALA A O 1
ATOM 1064 N N . GLY A 1 134 ? -0.876 18.030 14.304 1.00 96.88 134 GLY A N 1
ATOM 1065 C CA . GLY A 1 134 ? 0.244 18.229 15.229 1.00 96.88 134 GLY A CA 1
ATOM 1066 C C . GLY A 1 134 ? 0.860 16.923 15.745 1.00 96.88 134 GLY A C 1
ATOM 1067 O O . GLY A 1 134 ? 1.450 16.908 16.822 1.00 96.88 134 GLY A O 1
ATOM 1068 N N . ARG A 1 135 ? 0.693 15.815 15.012 1.00 95.75 135 ARG A N 1
ATOM 1069 C CA . ARG A 1 135 ? 1.257 14.500 15.343 1.00 95.75 135 ARG A CA 1
ATOM 1070 C C . ARG A 1 135 ? 2.497 14.192 14.494 1.00 95.75 135 ARG A C 1
ATOM 1072 O O . ARG A 1 135 ? 2.597 14.705 13.376 1.00 95.75 135 ARG A O 1
ATOM 1079 N N . PRO A 1 136 ? 3.412 13.334 14.988 1.00 95.56 136 PRO A N 1
ATOM 1080 C CA . PRO A 1 136 ? 4.519 12.816 14.191 1.00 95.56 136 PRO A CA 1
ATOM 1081 C C . PRO A 1 136 ? 4.044 12.152 12.895 1.00 95.56 136 PRO A C 1
ATOM 1083 O O . PRO A 1 136 ? 2.963 11.563 12.834 1.00 95.56 136 PRO A O 1
ATOM 1086 N N . GLU A 1 137 ? 4.864 12.247 11.855 1.00 96.62 137 GLU A N 1
ATOM 1087 C CA . GLU A 1 137 ? 4.607 11.576 10.584 1.00 96.62 137 GLU A CA 1
ATOM 1088 C C . GLU A 1 137 ? 4.875 10.072 10.729 1.00 96.62 137 GLU A C 1
ATOM 1090 O O . GLU A 1 137 ? 5.980 9.711 11.132 1.00 96.62 137 GLU A O 1
ATOM 1095 N N . PRO A 1 138 ? 3.907 9.191 10.415 1.00 95.69 138 PRO A N 1
ATOM 1096 C CA . PRO A 1 138 ? 4.103 7.746 10.531 1.00 95.69 138 PRO A CA 1
ATOM 1097 C C . PRO A 1 138 ? 5.071 7.183 9.479 1.00 95.69 138 PRO A C 1
ATOM 1099 O O . PRO A 1 138 ? 5.657 6.127 9.698 1.00 95.69 138 PRO A O 1
ATOM 1102 N N . PHE A 1 139 ? 5.267 7.876 8.350 1.00 96.56 139 PHE A N 1
ATOM 1103 C CA . PHE A 1 139 ? 6.104 7.409 7.239 1.00 96.56 139 PHE A CA 1
ATOM 1104 C C . PHE A 1 139 ? 7.067 8.499 6.735 1.00 96.56 139 PHE A C 1
ATOM 1106 O O . PHE A 1 139 ? 6.984 8.883 5.566 1.00 96.56 139 PHE A O 1
ATOM 1113 N N . PRO A 1 140 ? 7.967 9.043 7.572 1.00 95.19 140 PRO A N 1
ATOM 1114 C CA . PRO A 1 140 ? 8.769 10.225 7.226 1.00 95.19 140 PRO A CA 1
ATOM 1115 C C . PRO A 1 140 ? 9.677 10.012 6.002 1.00 95.19 140 PRO A C 1
ATOM 1117 O O . PRO A 1 140 ? 9.937 10.951 5.255 1.00 95.19 140 PRO A O 1
ATOM 1120 N N . ASP A 1 141 ? 10.095 8.769 5.750 1.00 94.00 141 ASP A N 1
ATOM 1121 C CA . ASP A 1 141 ? 10.964 8.405 4.626 1.00 94.00 141 ASP A CA 1
ATOM 1122 C C . ASP A 1 141 ? 10.202 8.029 3.343 1.00 94.00 141 ASP A C 1
ATOM 1124 O O . ASP A 1 141 ? 10.820 7.675 2.335 1.00 94.00 141 ASP A O 1
ATOM 1128 N N . ALA A 1 142 ? 8.864 8.069 3.351 1.00 94.25 142 ALA A N 1
ATOM 1129 C CA . ALA A 1 142 ? 8.071 7.688 2.189 1.00 94.25 142 ALA A CA 1
ATOM 1130 C C . ALA A 1 142 ? 8.293 8.663 1.029 1.00 94.25 142 ALA A C 1
ATOM 1132 O O . ALA A 1 142 ? 8.001 9.855 1.125 1.00 94.25 142 ALA A O 1
ATOM 1133 N N . ARG A 1 143 ? 8.756 8.141 -0.108 1.00 93.19 143 ARG A N 1
ATOM 1134 C CA . ARG A 1 143 ? 8.976 8.922 -1.329 1.00 93.19 143 ARG A CA 1
ATOM 1135 C C . ARG A 1 143 ? 7.893 8.619 -2.349 1.00 93.19 143 ARG A C 1
ATOM 1137 O O . ARG A 1 143 ? 7.619 7.455 -2.642 1.00 93.19 143 ARG A O 1
ATOM 1144 N N . LEU A 1 144 ? 7.298 9.681 -2.884 1.00 93.19 144 LEU A N 1
ATOM 1145 C CA . LEU A 1 144 ? 6.406 9.571 -4.025 1.00 93.19 144 LEU A CA 1
ATOM 1146 C C . LEU A 1 144 ? 7.238 9.237 -5.266 1.00 93.19 144 LEU A C 1
ATOM 1148 O O . LEU A 1 144 ? 8.306 9.815 -5.474 1.00 93.19 144 LEU A O 1
ATOM 1152 N N . LEU A 1 145 ? 6.751 8.301 -6.071 1.00 93.19 145 LEU A N 1
ATOM 1153 C CA . LEU A 1 145 ? 7.269 8.073 -7.412 1.00 93.19 145 LEU A CA 1
ATOM 1154 C C . LEU A 1 145 ? 6.294 8.676 -8.421 1.00 93.19 145 LEU A C 1
ATOM 1156 O O . LEU A 1 145 ? 5.101 8.401 -8.339 1.00 93.19 145 LEU A O 1
ATOM 1160 N N . ASP A 1 146 ? 6.804 9.460 -9.368 1.00 88.56 146 ASP A N 1
ATOM 1161 C CA . ASP A 1 146 ? 5.955 10.139 -10.353 1.00 88.56 146 ASP A CA 1
ATOM 1162 C C . ASP A 1 146 ? 5.273 9.149 -11.302 1.00 88.56 146 ASP A C 1
ATOM 1164 O O . ASP A 1 146 ? 4.077 9.249 -11.556 1.00 88.56 146 ASP A O 1
ATOM 1168 N N . ARG A 1 147 ? 6.045 8.188 -11.821 1.0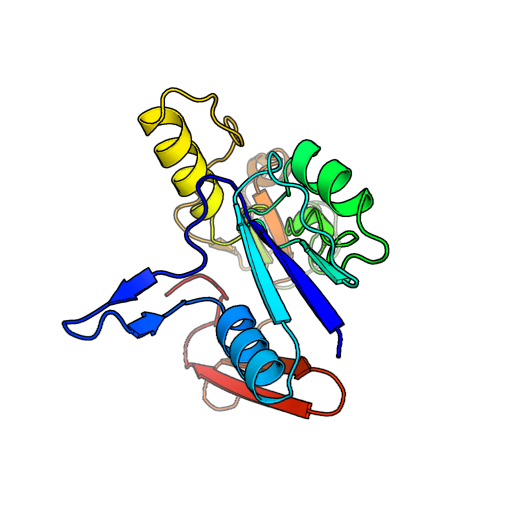0 90.62 147 ARG A N 1
ATOM 1169 C CA . ARG A 1 147 ? 5.578 7.139 -12.732 1.00 90.62 147 ARG A CA 1
ATOM 1170 C C . ARG A 1 147 ? 6.476 5.913 -12.679 1.00 90.62 147 ARG A C 1
ATOM 1172 O O . ARG A 1 147 ? 7.636 5.990 -12.262 1.00 90.62 147 ARG A O 1
ATOM 1179 N N . TYR A 1 148 ? 5.952 4.792 -13.135 1.00 92.94 148 TYR A N 1
ATOM 1180 C CA . TYR A 1 148 ? 6.721 3.599 -13.421 1.00 92.94 148 TYR A CA 1
ATOM 1181 C C . TYR A 1 148 ? 7.431 3.727 -14.771 1.00 92.94 148 TYR A C 1
ATOM 1183 O O . TYR A 1 148 ? 7.001 4.433 -15.682 1.00 92.94 148 TYR A O 1
ATOM 1191 N N . CYS A 1 149 ? 8.576 3.058 -14.884 1.00 94.81 149 CYS A N 1
ATOM 1192 C CA . CYS A 1 149 ? 9.383 3.078 -16.101 1.00 94.81 149 CYS A CA 1
ATOM 1193 C C . CYS A 1 149 ? 9.576 1.651 -16.597 1.00 94.81 149 CYS A C 1
ATOM 1195 O O . CYS A 1 149 ? 10.095 0.812 -15.859 1.00 94.81 149 CYS A O 1
ATOM 1197 N N . ILE A 1 150 ? 9.181 1.393 -17.842 1.00 95.50 150 ILE A N 1
ATOM 1198 C CA . ILE A 1 150 ? 9.430 0.125 -18.527 1.00 95.50 150 ILE A CA 1
ATOM 1199 C C . ILE A 1 150 ? 10.719 0.260 -19.338 1.00 95.50 150 ILE A C 1
ATOM 1201 O O . ILE A 1 150 ? 10.912 1.244 -20.050 1.00 95.50 150 ILE A O 1
ATOM 1205 N N . TYR A 1 151 ? 11.580 -0.743 -19.229 1.00 96.94 151 TYR A N 1
ATOM 1206 C CA . TYR A 1 151 ? 12.829 -0.876 -19.967 1.00 96.94 151 TYR A CA 1
ATOM 1207 C C . TYR A 1 151 ? 12.791 -2.164 -20.789 1.00 96.94 151 TYR A C 1
ATOM 1209 O O . TYR A 1 151 ? 12.185 -3.152 -20.367 1.00 96.94 151 TYR A O 1
ATOM 1217 N N . ASN A 1 152 ? 13.441 -2.173 -21.954 1.00 96.19 152 ASN A N 1
ATOM 1218 C CA . ASN A 1 152 ? 13.440 -3.338 -22.846 1.00 96.19 152 ASN A CA 1
ATOM 1219 C C . ASN A 1 152 ? 14.240 -4.513 -22.273 1.00 96.19 152 ASN A C 1
ATOM 1221 O O . ASN A 1 152 ? 13.961 -5.665 -22.600 1.00 96.19 152 ASN A O 1
ATOM 1225 N N . SER A 1 153 ? 15.213 -4.227 -21.410 1.00 96.69 153 SER A N 1
ATOM 1226 C CA . SER A 1 153 ? 16.043 -5.224 -20.748 1.00 96.69 153 SER A CA 1
ATOM 1227 C C . SER A 1 153 ? 16.573 -4.718 -19.403 1.00 96.69 153 SER A C 1
ATOM 1229 O O . SER A 1 153 ? 16.504 -3.527 -19.097 1.00 96.69 153 SER A O 1
ATOM 1231 N N . LEU A 1 154 ? 17.155 -5.621 -18.606 1.00 97.06 154 LEU A N 1
ATOM 1232 C CA . LEU A 1 154 ? 17.879 -5.255 -17.381 1.00 97.06 154 LEU A CA 1
ATOM 1233 C C . LEU A 1 154 ? 19.066 -4.318 -17.644 1.00 97.06 154 LEU A C 1
ATOM 1235 O O . LEU A 1 154 ? 19.352 -3.466 -16.809 1.00 97.06 154 LEU A O 1
ATOM 1239 N N . ALA A 1 155 ? 19.737 -4.454 -18.793 1.00 95.69 155 ALA A N 1
ATOM 1240 C CA . ALA A 1 155 ? 20.910 -3.651 -19.137 1.00 95.69 155 ALA A CA 1
ATOM 1241 C C . ALA A 1 155 ? 20.572 -2.169 -19.368 1.00 95.69 155 ALA A C 1
ATOM 1243 O O . ALA A 1 155 ? 21.433 -1.309 -19.197 1.00 95.69 155 ALA A O 1
ATOM 1244 N N . ASP A 1 156 ? 19.318 -1.872 -19.717 1.00 97.19 156 ASP A N 1
ATOM 1245 C CA . ASP A 1 156 ? 18.843 -0.505 -19.934 1.00 97.19 156 ASP A CA 1
ATOM 1246 C C . ASP A 1 156 ? 18.472 0.203 -18.618 1.00 97.19 156 ASP A C 1
ATOM 1248 O O . ASP A 1 156 ? 18.262 1.418 -18.605 1.00 97.19 156 ASP A O 1
ATOM 1252 N N . VAL A 1 157 ? 18.368 -0.534 -17.504 1.00 97.81 157 VAL A N 1
ATOM 1253 C CA . VAL A 1 157 ? 18.018 0.035 -16.199 1.00 97.81 157 VAL A CA 1
ATOM 1254 C C . VAL A 1 157 ? 19.232 0.773 -15.624 1.00 97.81 157 VAL A C 1
ATOM 1256 O O . VAL A 1 157 ? 20.287 0.160 -15.446 1.00 97.81 157 VAL A O 1
ATOM 1259 N N . PRO A 1 158 ? 19.110 2.065 -15.254 1.00 96.94 158 PRO A N 1
ATOM 1260 C CA . PRO A 1 158 ? 20.215 2.799 -14.650 1.00 96.94 158 PRO A CA 1
ATOM 1261 C C . PRO A 1 158 ? 20.743 2.087 -13.389 1.00 96.94 158 PRO A C 1
ATOM 1263 O O . PRO A 1 158 ? 19.943 1.816 -12.489 1.00 96.94 158 PRO A O 1
ATOM 1266 N N . PRO A 1 159 ? 22.064 1.840 -13.254 1.00 95.31 159 PRO A N 1
ATOM 1267 C CA . PRO A 1 159 ? 22.616 1.065 -12.136 1.00 95.31 159 PRO A CA 1
ATOM 1268 C C . PRO A 1 159 ? 22.207 1.579 -10.749 1.00 95.31 159 PRO A C 1
ATOM 1270 O O . PRO A 1 159 ? 21.885 0.790 -9.866 1.00 95.31 159 PRO A O 1
ATOM 1273 N N . ALA A 1 160 ? 22.105 2.903 -10.589 1.00 96.12 160 ALA A N 1
ATOM 1274 C CA . ALA A 1 160 ? 21.695 3.547 -9.339 1.00 96.12 160 ALA A CA 1
ATOM 1275 C C . ALA A 1 160 ? 20.270 3.175 -8.868 1.00 96.12 160 ALA A C 1
ATOM 1277 O O . ALA A 1 160 ? 19.930 3.400 -7.707 1.00 96.12 160 ALA A O 1
ATOM 1278 N N . VAL A 1 161 ? 19.414 2.618 -9.737 1.00 96.81 161 VAL A N 1
ATOM 1279 C CA . VAL A 1 161 ? 18.084 2.113 -9.347 1.00 96.81 161 VAL A CA 1
ATOM 1280 C C . VAL A 1 161 ? 18.209 0.919 -8.403 1.00 96.81 161 VAL A C 1
ATOM 1282 O O . VAL A 1 161 ? 17.414 0.804 -7.473 1.00 96.81 161 VAL A O 1
ATOM 1285 N N . PHE A 1 162 ? 19.209 0.057 -8.596 1.00 96.19 162 PHE A N 1
ATOM 1286 C CA . PHE A 1 162 ? 19.386 -1.146 -7.779 1.00 96.19 162 PHE A CA 1
ATOM 1287 C C . PHE A 1 162 ? 19.863 -0.832 -6.354 1.00 96.19 162 PHE A C 1
ATOM 1289 O O . PHE A 1 162 ? 19.572 -1.593 -5.433 1.00 96.19 162 PHE A O 1
ATOM 1296 N N . ASP A 1 163 ? 20.502 0.323 -6.149 1.00 95.06 163 ASP A N 1
ATOM 1297 C CA . ASP A 1 163 ? 20.921 0.800 -4.824 1.00 95.06 163 ASP A CA 1
ATOM 1298 C C . ASP A 1 163 ? 19.764 1.440 -4.032 1.00 95.06 163 ASP A C 1
ATOM 1300 O O . ASP A 1 163 ? 19.845 1.640 -2.814 1.00 95.06 163 ASP A O 1
ATOM 1304 N N . ARG A 1 164 ? 18.651 1.765 -4.704 1.00 94.75 164 ARG A N 1
ATOM 1305 C CA . ARG A 1 164 ? 17.495 2.421 -4.088 1.00 94.75 164 ARG A CA 1
ATOM 1306 C C . ARG A 1 164 ? 16.566 1.422 -3.411 1.00 94.75 164 ARG A C 1
ATOM 1308 O O . ARG A 1 164 ? 15.858 0.648 -4.048 1.00 94.75 164 ARG A O 1
ATOM 1315 N N . LYS A 1 165 ? 16.476 1.515 -2.082 1.00 92.06 165 LYS A N 1
ATOM 1316 C CA . LYS A 1 165 ? 15.579 0.673 -1.269 1.00 92.06 165 LYS A CA 1
ATOM 1317 C C . LYS A 1 165 ? 14.094 0.928 -1.540 1.00 92.06 165 LYS A C 1
ATOM 1319 O O . LYS A 1 165 ? 13.288 0.007 -1.393 1.00 92.06 165 LYS A O 1
ATOM 1324 N N . ASP A 1 166 ? 13.747 2.145 -1.947 1.00 94.31 166 ASP A N 1
ATOM 1325 C CA . ASP A 1 166 ? 12.378 2.580 -2.217 1.00 94.31 166 ASP A CA 1
ATOM 1326 C C . ASP A 1 166 ? 11.874 2.211 -3.622 1.00 94.31 166 ASP A C 1
ATOM 1328 O O . ASP A 1 166 ? 10.686 2.368 -3.900 1.00 94.31 166 ASP A O 1
ATOM 1332 N N . LEU A 1 167 ? 12.738 1.655 -4.478 1.00 96.94 167 LEU A N 1
ATOM 1333 C CA . LEU A 1 167 ? 12.383 1.126 -5.792 1.00 96.94 167 LEU A CA 1
ATOM 1334 C C . LEU A 1 167 ? 12.558 -0.394 -5.851 1.00 96.94 167 LEU A C 1
ATOM 1336 O O . LEU A 1 167 ? 13.348 -0.987 -5.119 1.00 96.94 167 LEU A O 1
ATOM 1340 N N . VAL A 1 168 ? 11.819 -1.027 -6.753 1.00 97.31 168 VAL A N 1
ATOM 1341 C CA . VAL A 1 168 ? 11.987 -2.426 -7.143 1.00 97.31 168 VAL A CA 1
ATOM 1342 C C . VAL A 1 168 ? 12.054 -2.524 -8.660 1.00 97.31 168 VAL A C 1
ATOM 1344 O O . VAL A 1 168 ? 11.393 -1.758 -9.364 1.00 97.31 168 VAL A O 1
ATOM 1347 N N . VAL A 1 169 ? 12.834 -3.482 -9.151 1.00 98.00 169 VAL A N 1
ATOM 1348 C CA . VAL A 1 169 ? 12.841 -3.889 -10.557 1.00 98.00 169 VAL A CA 1
ATOM 1349 C C . VAL A 1 169 ? 12.089 -5.208 -10.641 1.00 98.00 169 VAL A C 1
ATOM 1351 O O . VAL A 1 169 ? 12.441 -6.164 -9.954 1.00 98.00 169 VAL A O 1
ATOM 1354 N N . GLU A 1 170 ? 11.030 -5.253 -11.442 1.00 97.75 170 GLU A N 1
ATOM 1355 C CA . GLU A 1 170 ? 10.229 -6.456 -11.661 1.00 97.75 170 GLU A CA 1
ATOM 1356 C C . GLU A 1 170 ? 10.324 -6.912 -13.117 1.00 97.75 170 GLU A C 1
ATOM 1358 O O . GLU A 1 170 ? 10.423 -6.088 -14.031 1.00 97.75 170 GLU A O 1
ATOM 1363 N N . LYS A 1 171 ? 10.216 -8.224 -13.348 1.00 97.19 171 LYS A N 1
ATOM 1364 C CA . LYS A 1 171 ? 9.935 -8.770 -14.682 1.00 97.19 171 LYS A CA 1
ATOM 1365 C C . LYS A 1 171 ? 8.658 -8.118 -15.209 1.00 97.19 171 LYS A C 1
ATOM 1367 O O . LYS A 1 171 ? 7.616 -8.184 -14.553 1.00 97.19 171 LYS A O 1
ATOM 1372 N N . PHE A 1 172 ? 8.720 -7.510 -16.389 1.00 94.62 172 PHE A N 1
ATOM 1373 C CA . PHE A 1 172 ? 7.526 -7.029 -17.067 1.00 94.62 172 PHE A CA 1
ATOM 1374 C C . PHE A 1 172 ? 7.016 -8.143 -17.982 1.00 94.62 172 PHE A C 1
ATOM 1376 O O . PHE A 1 172 ? 7.642 -8.475 -18.985 1.00 94.62 172 PHE A O 1
ATOM 1383 N N . VAL A 1 173 ? 5.903 -8.763 -17.591 1.00 91.19 173 VAL A N 1
ATOM 1384 C CA . VAL A 1 173 ? 5.296 -9.892 -18.310 1.00 91.19 173 VAL A CA 1
ATOM 1385 C C . VAL A 1 173 ? 3.869 -9.501 -18.692 1.00 91.19 173 VAL A C 1
ATOM 1387 O O . VAL A 1 173 ? 2.923 -9.913 -18.019 1.00 91.19 173 VAL A O 1
ATOM 1390 N N . PRO A 1 174 ? 3.698 -8.627 -19.700 1.00 88.38 174 PRO A N 1
ATOM 1391 C CA . PRO A 1 174 ? 2.369 -8.279 -20.168 1.00 88.38 174 PRO A CA 1
ATOM 1392 C C . PRO A 1 174 ? 1.738 -9.509 -20.827 1.00 88.38 174 PRO A C 1
ATOM 1394 O O . PRO A 1 174 ? 2.423 -10.280 -21.501 1.00 88.38 174 PRO A O 1
ATOM 1397 N N . GLU A 1 175 ? 0.439 -9.709 -20.628 1.00 90.50 175 GLU A N 1
ATOM 1398 C CA . GLU A 1 175 ? -0.285 -10.796 -21.281 1.00 90.50 175 GLU A CA 1
ATOM 1399 C C . GLU A 1 175 ? -0.729 -10.335 -22.675 1.00 90.50 175 GLU A C 1
ATOM 1401 O O . GLU A 1 175 ? -1.563 -9.432 -22.754 1.00 90.50 175 GLU A O 1
ATOM 1406 N N . PRO A 1 176 ? -0.189 -10.894 -23.771 1.00 89.25 176 PRO A N 1
ATOM 1407 C CA . PRO A 1 176 ? -0.602 -10.507 -25.113 1.00 89.25 176 PRO A CA 1
ATOM 1408 C C . PRO A 1 176 ? -2.012 -11.027 -25.420 1.00 89.25 176 PRO A C 1
ATOM 1410 O O . PRO A 1 176 ? -2.354 -12.168 -25.115 1.00 89.25 176 PRO A O 1
ATOM 1413 N N . GLU A 1 177 ? -2.815 -10.195 -26.072 1.00 89.00 177 GLU A N 1
ATOM 1414 C CA . GLU A 1 177 ? -4.151 -10.499 -26.591 1.00 89.00 177 GLU A CA 1
ATOM 1415 C C . GLU A 1 177 ? -4.227 -10.011 -28.056 1.00 89.00 177 GLU A C 1
ATOM 1417 O O . GLU A 1 177 ? -3.432 -9.151 -28.445 1.00 89.00 177 GLU A O 1
ATOM 1422 N N . PRO A 1 178 ? -5.163 -10.506 -28.892 1.00 88.88 178 PRO A N 1
ATOM 1423 C CA . PRO A 1 178 ? -5.263 -10.093 -30.300 1.00 88.88 178 PRO A CA 1
ATOM 1424 C C . PRO A 1 178 ? -5.333 -8.572 -30.515 1.00 88.88 178 PRO A C 1
ATOM 1426 O O . PRO A 1 178 ? -4.741 -8.060 -31.461 1.00 88.88 178 PRO A O 1
ATOM 1429 N N . ASP A 1 179 ? -5.998 -7.861 -29.599 1.00 83.94 179 ASP A N 1
ATOM 1430 C CA . ASP A 1 179 ? -6.226 -6.412 -29.664 1.00 83.94 179 ASP A CA 1
ATOM 1431 C C . ASP A 1 179 ? -5.330 -5.608 -28.694 1.00 83.94 179 ASP A C 1
ATOM 1433 O O . ASP A 1 179 ? -5.623 -4.450 -28.388 1.00 83.94 179 ASP A O 1
ATOM 1437 N N . GLY A 1 180 ? -4.251 -6.213 -28.174 1.00 88.19 180 GLY A N 1
ATOM 1438 C CA . GLY A 1 180 ? -3.278 -5.543 -27.306 1.00 88.19 180 GLY A CA 1
ATOM 1439 C C . GLY A 1 180 ? -2.833 -6.386 -26.113 1.00 88.19 180 GLY A C 1
ATOM 1440 O O . GLY A 1 180 ? -2.199 -7.425 -26.279 1.00 88.19 180 GLY A O 1
ATOM 1441 N N . PHE A 1 181 ? -3.133 -5.921 -24.900 1.00 89.88 181 PHE A N 1
ATOM 1442 C CA . PHE A 1 181 ? -2.674 -6.522 -23.651 1.00 89.88 181 PHE A CA 1
ATOM 1443 C C . PHE A 1 181 ? -3.812 -6.737 -22.658 1.00 89.88 181 PHE A C 1
ATOM 1445 O O . PHE A 1 181 ? -4.635 -5.848 -22.424 1.00 89.88 181 PHE A O 1
ATOM 1452 N N . GLY A 1 182 ? -3.837 -7.923 -22.056 1.00 90.25 182 GLY A N 1
ATOM 1453 C CA . GLY A 1 182 ? -4.805 -8.338 -21.054 1.00 90.25 182 GLY A CA 1
ATOM 1454 C C . GLY A 1 182 ? -4.321 -8.109 -19.622 1.00 90.25 182 GLY A C 1
ATOM 1455 O O . GLY A 1 182 ? -3.157 -8.318 -19.289 1.00 90.25 182 GLY A O 1
ATOM 1456 N N . ALA A 1 183 ? -5.243 -7.732 -18.741 1.00 89.62 183 ALA A N 1
ATOM 1457 C CA . ALA A 1 183 ? -5.074 -7.822 -17.296 1.00 89.62 183 ALA A CA 1
ATOM 1458 C C . ALA A 1 183 ? -6.289 -8.519 -16.681 1.00 89.62 183 ALA A C 1
ATOM 1460 O O . ALA A 1 183 ? -7.439 -8.143 -16.934 1.00 89.62 183 ALA A O 1
ATOM 1461 N N . ARG A 1 184 ? -6.034 -9.539 -15.858 1.00 90.06 184 ARG A N 1
ATOM 1462 C CA . ARG A 1 184 ? -7.064 -10.341 -15.189 1.00 90.06 184 ARG A CA 1
ATOM 1463 C C . ARG A 1 184 ? -7.069 -10.034 -13.699 1.00 90.06 184 ARG A C 1
ATOM 1465 O O . ARG A 1 184 ? -6.038 -10.080 -13.033 1.00 90.06 184 ARG A O 1
ATOM 1472 N N . PHE A 1 185 ? -8.248 -9.731 -13.178 1.00 88.75 185 PHE A N 1
ATOM 1473 C CA . PHE A 1 185 ? -8.485 -9.460 -11.769 1.00 88.75 185 PHE A CA 1
ATOM 1474 C C . PHE A 1 185 ? -9.462 -10.492 -11.244 1.00 88.75 185 PHE A C 1
ATOM 1476 O O . PHE A 1 185 ? -10.599 -10.571 -11.709 1.00 88.75 185 PHE A O 1
ATOM 1483 N N . TRP A 1 186 ? -9.019 -11.261 -10.260 1.00 90.44 186 TRP A N 1
ATOM 1484 C CA . TRP A 1 186 ? -9.863 -12.212 -9.565 1.00 90.44 186 TRP A CA 1
ATOM 1485 C C . TRP A 1 186 ? -10.142 -11.705 -8.157 1.00 90.44 186 TRP A C 1
ATOM 1487 O O . TRP A 1 186 ? -9.225 -11.415 -7.389 1.00 90.44 186 TRP A O 1
ATOM 1497 N N . LEU A 1 187 ? -11.423 -11.563 -7.846 1.00 84.81 187 LEU A N 1
ATOM 1498 C CA . LEU A 1 187 ? -11.920 -11.271 -6.515 1.00 84.81 187 LEU A CA 1
ATOM 1499 C C . LEU A 1 187 ? -12.701 -12.479 -6.021 1.00 84.81 187 LEU A C 1
ATOM 1501 O O . LEU A 1 187 ? -13.563 -12.973 -6.741 1.00 84.81 187 LEU A O 1
ATOM 1505 N N . PHE A 1 188 ? -12.478 -12.883 -4.776 1.00 85.38 188 PHE A N 1
ATOM 1506 C CA . PHE A 1 188 ? -13.260 -13.932 -4.136 1.00 85.38 188 PHE A CA 1
ATOM 1507 C C . PHE A 1 188 ? -13.527 -13.615 -2.660 1.00 85.38 188 PHE A C 1
ATOM 1509 O O . PHE A 1 188 ? -12.790 -12.866 -2.019 1.00 85.38 188 PHE A O 1
ATOM 1516 N N . CYS A 1 189 ? -14.612 -14.169 -2.126 1.00 75.38 189 CYS A N 1
ATOM 1517 C CA . CYS A 1 189 ? -14.973 -14.119 -0.713 1.00 75.38 189 CYS A CA 1
ATOM 1518 C C . CYS A 1 189 ? -15.774 -15.381 -0.361 1.00 75.38 189 CYS A C 1
ATOM 1520 O O . CYS A 1 189 ? -16.931 -15.528 -0.766 1.00 75.38 189 CYS A O 1
ATOM 1522 N N . GLY A 1 190 ? -15.148 -16.305 0.374 1.00 78.06 190 GLY A N 1
ATOM 1523 C CA . GLY A 1 190 ? -15.706 -17.640 0.590 1.00 78.06 190 GLY A CA 1
ATOM 1524 C C . GLY A 1 190 ? -15.903 -18.365 -0.744 1.00 78.06 190 GLY A C 1
ATOM 1525 O O . GLY A 1 190 ? -14.979 -18.445 -1.543 1.00 78.06 190 GLY A O 1
ATOM 1526 N N . GLU A 1 191 ? -17.120 -18.840 -0.998 1.00 85.50 191 GLU A N 1
ATOM 1527 C CA . GLU A 1 191 ? -17.499 -19.582 -2.214 1.00 85.50 191 GLU A CA 1
ATOM 1528 C C . GLU A 1 191 ? -17.981 -18.682 -3.367 1.00 85.50 191 GLU A C 1
ATOM 1530 O O . GLU A 1 191 ? -18.526 -19.159 -4.363 1.00 85.50 191 GLU A O 1
ATOM 1535 N N . ARG A 1 192 ? -17.870 -17.358 -3.227 1.00 81.75 192 ARG A N 1
ATOM 1536 C CA . ARG A 1 192 ? -18.275 -16.399 -4.261 1.00 81.75 192 ARG A CA 1
ATOM 1537 C C . ARG A 1 192 ? -17.049 -15.782 -4.898 1.00 81.75 192 ARG A C 1
ATOM 1539 O O . ARG A 1 192 ? -16.116 -15.401 -4.196 1.00 81.75 192 ARG A O 1
ATOM 1546 N N . GLU A 1 193 ? -17.102 -15.597 -6.208 1.00 89.81 193 GLU A N 1
ATOM 1547 C CA . GLU A 1 193 ? -16.015 -14.996 -6.965 1.00 89.81 193 GLU A CA 1
ATOM 1548 C C . GLU A 1 193 ? -16.503 -14.140 -8.131 1.00 89.81 193 GLU A C 1
ATOM 1550 O O . GLU A 1 193 ? -17.632 -14.260 -8.608 1.00 89.81 193 GLU A O 1
ATOM 1555 N N . ARG A 1 194 ? -15.619 -13.256 -8.588 1.00 87.44 194 ARG A N 1
ATOM 1556 C CA . ARG A 1 194 ? -15.755 -12.471 -9.807 1.00 87.44 194 ARG A CA 1
ATOM 1557 C C . ARG A 1 194 ? -14.393 -12.389 -10.476 1.00 87.44 194 ARG A C 1
ATOM 1559 O O . ARG A 1 194 ? -13.437 -11.887 -9.889 1.00 87.44 194 ARG A O 1
ATOM 1566 N N . CYS A 1 195 ? -14.329 -12.819 -11.728 1.00 93.00 195 CYS A N 1
ATOM 1567 C CA . CYS A 1 195 ? -13.186 -12.575 -12.594 1.00 93.00 195 CYS A CA 1
ATOM 1568 C C . CYS A 1 195 ? -13.523 -11.426 -13.548 1.00 93.00 195 CYS A C 1
ATOM 1570 O O . CYS A 1 195 ? -14.595 -11.404 -14.151 1.00 93.00 195 CYS A O 1
ATOM 1572 N N . THR A 1 196 ? -12.634 -10.443 -13.653 1.00 90.44 196 THR A N 1
ATOM 1573 C CA . THR A 1 196 ? -12.749 -9.334 -14.605 1.00 90.44 196 THR A CA 1
ATOM 1574 C C . THR A 1 196 ? -11.515 -9.323 -15.487 1.00 90.44 196 THR A C 1
ATOM 1576 O O . THR A 1 196 ? -10.395 -9.431 -14.990 1.00 90.44 196 THR A O 1
ATOM 1579 N N . ARG A 1 197 ? -11.724 -9.181 -16.795 1.00 90.62 197 ARG A N 1
ATOM 1580 C CA . ARG A 1 197 ? -10.658 -9.025 -17.781 1.00 90.62 197 ARG A CA 1
ATOM 1581 C C . ARG A 1 197 ? -10.742 -7.630 -18.384 1.00 90.62 197 ARG A C 1
ATOM 1583 O O . ARG A 1 197 ? -11.795 -7.254 -18.892 1.00 90.62 197 ARG A O 1
ATOM 1590 N N . HIS A 1 198 ? -9.633 -6.904 -18.346 1.00 88.38 198 HIS A N 1
ATOM 1591 C CA . HIS A 1 198 ? -9.447 -5.646 -19.063 1.00 88.38 198 HIS A CA 1
ATOM 1592 C C . HIS A 1 198 ? -8.485 -5.881 -20.224 1.00 88.38 198 HIS A C 1
ATOM 1594 O O . HIS A 1 198 ? -7.487 -6.576 -20.045 1.00 88.38 198 HIS A O 1
ATOM 1600 N N . VAL A 1 199 ? -8.798 -5.327 -21.393 1.00 89.62 199 VAL A N 1
ATOM 1601 C CA . VAL A 1 199 ? -7.940 -5.377 -22.583 1.00 89.62 199 VAL A CA 1
ATOM 1602 C C . VAL A 1 199 ? -7.694 -3.945 -23.036 1.00 89.62 199 VAL A C 1
ATOM 1604 O O . VAL A 1 199 ? -8.631 -3.147 -23.064 1.00 89.62 199 VAL A O 1
ATOM 1607 N N . SER A 1 200 ? -6.445 -3.620 -23.354 1.00 87.69 200 SER A N 1
ATOM 1608 C CA . SER A 1 200 ? -6.050 -2.312 -23.875 1.00 87.69 200 SER A CA 1
ATOM 1609 C C . SER A 1 200 ? -5.050 -2.474 -25.017 1.00 87.69 200 SER A C 1
ATOM 1611 O O . SER A 1 200 ? -4.183 -3.343 -24.919 1.00 87.69 200 SER A O 1
ATOM 1613 N N . PRO A 1 201 ? -5.102 -1.631 -26.064 1.00 85.00 201 PRO A N 1
ATOM 1614 C CA . PRO A 1 201 ? -4.064 -1.607 -27.090 1.00 85.00 201 PRO A CA 1
ATOM 1615 C C . PRO A 1 201 ? -2.699 -1.152 -26.542 1.00 85.00 201 PRO A C 1
ATOM 1617 O O . PRO A 1 201 ? -1.675 -1.396 -27.178 1.00 85.00 201 PRO A O 1
ATOM 1620 N N . GLN A 1 202 ? -2.656 -0.510 -25.367 1.00 83.69 202 GLN A N 1
ATOM 1621 C CA . GLN A 1 202 ? -1.423 -0.168 -24.653 1.00 83.69 202 GLN A CA 1
ATOM 1622 C C . GLN A 1 202 ? -1.146 -1.130 -23.491 1.00 83.69 202 GLN A C 1
ATOM 1624 O O . GLN A 1 202 ? -2.052 -1.735 -22.921 1.00 83.69 202 GLN A O 1
ATOM 1629 N N . ASN A 1 203 ? 0.131 -1.232 -23.113 1.00 79.19 203 ASN A N 1
ATOM 1630 C CA . ASN A 1 203 ? 0.567 -1.973 -21.931 1.00 79.19 203 ASN A CA 1
ATOM 1631 C C . ASN A 1 203 ? -0.218 -1.540 -20.684 1.00 79.19 203 ASN A C 1
ATOM 1633 O O . AS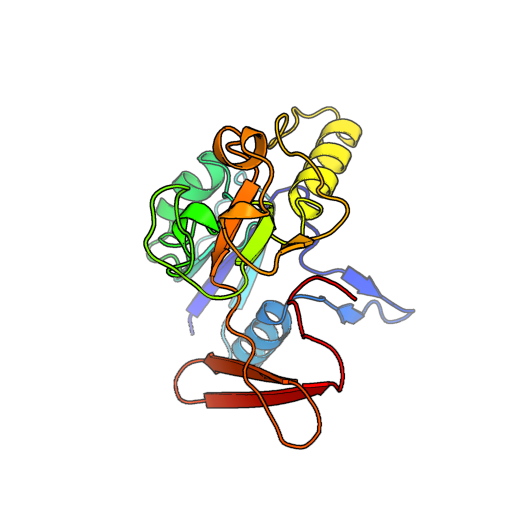N A 1 203 ? -0.256 -0.358 -20.351 1.00 79.19 203 ASN A O 1
ATOM 1637 N N . LEU A 1 204 ? -0.794 -2.507 -19.968 1.00 77.69 204 LEU A N 1
ATOM 1638 C CA . LEU A 1 204 ? -1.533 -2.254 -18.734 1.00 77.69 204 LEU A CA 1
ATOM 1639 C C . LEU A 1 204 ? -0.604 -2.333 -17.522 1.00 77.69 204 LEU A C 1
ATOM 1641 O O . LEU A 1 204 ? -0.046 -3.390 -17.216 1.00 77.69 204 LEU A O 1
ATOM 1645 N N . VAL A 1 205 ? -0.489 -1.227 -16.786 1.00 79.44 205 VAL A N 1
ATOM 1646 C CA . VAL A 1 205 ? 0.246 -1.171 -15.522 1.00 79.44 205 VAL A CA 1
ATOM 1647 C C . VAL A 1 205 ? -0.705 -0.781 -14.399 1.00 79.44 205 VAL A C 1
ATOM 1649 O O . VAL A 1 205 ? -1.244 0.317 -14.350 1.00 79.44 205 VAL A O 1
ATOM 1652 N N . LYS A 1 206 ? -0.925 -1.699 -13.454 1.00 72.25 206 LYS A N 1
ATOM 1653 C CA . LYS A 1 206 ? -1.801 -1.446 -12.304 1.00 72.25 206 LYS A CA 1
ATOM 1654 C C . LYS A 1 206 ? -1.271 -0.268 -11.471 1.00 72.25 206 LYS A C 1
ATOM 1656 O O . LYS A 1 206 ? -0.207 -0.389 -10.862 1.00 72.25 206 LYS A O 1
ATOM 1661 N N . GLY A 1 207 ? -2.065 0.798 -11.369 1.00 64.94 207 GLY A N 1
ATOM 1662 C CA . GLY A 1 207 ? -1.749 1.999 -10.586 1.00 64.94 207 GLY A CA 1
ATOM 1663 C C . GLY A 1 207 ? -1.218 3.179 -11.406 1.00 64.94 207 GLY A C 1
ATOM 1664 O O . GLY A 1 207 ? -0.890 4.196 -10.803 1.00 64.94 207 GLY A O 1
ATOM 1665 N N . GLU A 1 208 ? -1.143 3.045 -12.731 1.00 64.06 208 GLU A N 1
ATOM 1666 C CA . GLU A 1 208 ? -1.023 4.164 -13.673 1.00 64.06 208 GLU A CA 1
ATOM 1667 C C . GLU A 1 208 ? -2.356 4.316 -14.422 1.00 64.06 208 GLU A C 1
ATOM 1669 O O . GLU A 1 208 ? -2.991 3.302 -14.728 1.00 64.06 208 GLU A O 1
ATOM 1674 N N . ASP A 1 209 ? -2.791 5.564 -14.625 1.00 49.94 209 ASP A N 1
ATOM 1675 C CA . ASP A 1 209 ? -3.986 5.921 -15.411 1.00 49.94 209 ASP A CA 1
ATOM 1676 C C . ASP A 1 209 ? -3.688 5.892 -16.919 1.00 49.94 209 ASP A C 1
ATOM 1678 O O . ASP A 1 209 ? -2.596 6.367 -17.316 1.00 49.94 209 ASP A O 1
#

Secondary structure (DSSP, 8-state):
--EEEEEE-TT----EEETTTTEEE-SSHHHHHHHHHHHTT-EEEEEESSS-----SEEEE--SSSB--HHHHHHHHTSSSEETGGGSB--HHHH-TTB--TT----S-EEEEESSGGGGHHHHHHHHHHHHTTPPPS-TT----S--EEESSGGGS-GGGTT-TTEEEEE---EEETTEEEEEEEEEETTEEEEEEEEESSPP-TT--

Sequence (209 aa):
MARIAVITHEFDVFERRRGPLLRRDSPYMLFDLLEELKRRGHSVRIVAGTSARPEADIAILHVDATVAPPEYVEYARTYPFCLNIGAADISKRRVSGAVIDKDHGWRGPVIVKSSLNNLGTREQTLNRRSRRAGRPEPFPDARLLDRYCIYNSLADVPPAVFDRKDLVVEKFVPEPEPDGFGARFWLFCGERERCTRHVSPQNLVKGED